Protein AF-A0A6A4AW00-F1 (afdb_monomer_lite)

Secondary structure (DSSP, 8-state):
-TT-SSHHHHHHHHHHHHHHHHHHB---HHHHHS-HHHHHHHHHTT-GGGSTTSPBPS-------HHHHHHHHHHHHT--EEEEPPBTTTTBPPEEEEE-BTTB-SPP-TTTHHHHHHHHHHHHHHHHHHTSTTHHHHHHHTTSGGGGGGT--TT--HHHHHHHHHHHTT-S--HHHHHHTTS-S--B-SSTT--SB--HHHHHHT-GGGHHHHHHHHHHHHHHHHHHHHHHHTT-SS-EEEEES-PPTT--SS----SEEEEETTTTEEEEE--------BSSSSGGGBHHHHHHHHHHHHHHHHHHHHHTT-

Structure (mmCIF, N/CA/C/O backbone):
data_AF-A0A6A4AW00-F1
#
_entry.id   AF-A0A6A4AW00-F1
#
loop_
_atom_site.group_PDB
_atom_site.id
_atom_site.type_symbol
_atom_site.label_atom_id
_atom_site.label_alt_id
_atom_site.label_comp_id
_atom_site.label_asym_id
_atom_site.label_entity_id
_atom_site.label_seq_id
_atom_site.pdbx_PDB_ins_code
_atom_site.Cartn_x
_atom_site.Cartn_y
_atom_site.Cartn_z
_atom_site.occupancy
_atom_site.B_iso_or_equiv
_atom_site.auth_seq_id
_atom_site.auth_comp_id
_atom_site.auth_asym_id
_atom_site.auth_atom_id
_atom_site.pdbx_PDB_model_num
ATOM 1 N N . MET A 1 1 ? 10.589 10.551 -30.568 1.00 87.81 1 MET A N 1
ATOM 2 C CA . MET A 1 1 ? 11.517 10.268 -31.690 1.00 87.81 1 MET A CA 1
ATOM 3 C C . MET A 1 1 ? 10.997 9.160 -32.604 1.00 87.81 1 MET A C 1
ATOM 5 O O . MET A 1 1 ? 10.673 9.466 -33.741 1.00 87.81 1 MET A O 1
ATOM 9 N N . LEU A 1 2 ? 10.832 7.914 -32.130 1.00 89.19 2 LEU A N 1
ATOM 10 C CA . LEU A 1 2 ? 10.363 6.788 -32.971 1.00 89.19 2 LEU A CA 1
ATOM 11 C C . LEU A 1 2 ? 8.960 6.986 -33.575 1.00 89.19 2 LEU A C 1
ATOM 13 O O . LEU A 1 2 ? 8.705 6.528 -34.691 1.00 89.19 2 LEU A O 1
ATOM 17 N N . HIS A 1 3 ? 8.103 7.726 -32.865 1.00 88.19 3 HIS A N 1
ATOM 18 C CA . HIS A 1 3 ? 6.744 8.106 -33.276 1.00 88.19 3 HIS A CA 1
ATOM 19 C C . HIS A 1 3 ? 6.595 9.612 -33.531 1.00 88.19 3 HIS A C 1
ATOM 21 O O . HIS A 1 3 ? 5.510 10.155 -33.365 1.00 88.19 3 HIS A O 1
ATOM 27 N N . SER A 1 4 ? 7.687 10.316 -33.859 1.00 88.88 4 SER A N 1
ATOM 28 C CA . SER A 1 4 ? 7.585 11.736 -34.230 1.00 88.88 4 SER A CA 1
ATOM 29 C C . SER A 1 4 ? 6.608 11.904 -35.402 1.00 88.88 4 SER A C 1
ATOM 31 O O . SER A 1 4 ? 6.660 11.058 -36.299 1.00 88.88 4 SER A O 1
ATOM 33 N N . PRO A 1 5 ? 5.760 12.950 -35.451 1.00 88.50 5 PRO A N 1
ATOM 34 C CA . PRO A 1 5 ? 4.966 13.244 -36.647 1.00 88.50 5 PRO A CA 1
ATOM 35 C C . PRO A 1 5 ? 5.867 13.520 -37.863 1.00 88.50 5 PRO A C 1
ATOM 37 O O . PRO A 1 5 ? 5.531 13.124 -38.977 1.00 88.50 5 PRO A O 1
ATOM 40 N N . ASP A 1 6 ? 7.065 14.066 -37.633 1.00 93.06 6 ASP A N 1
ATOM 41 C CA . ASP A 1 6 ? 8.082 14.308 -38.658 1.00 93.06 6 ASP A CA 1
ATOM 42 C C . ASP A 1 6 ? 8.746 12.992 -39.149 1.00 93.06 6 ASP A C 1
ATOM 44 O O . ASP A 1 6 ? 9.421 12.303 -38.364 1.00 93.06 6 ASP A O 1
ATOM 48 N N . PRO A 1 7 ? 8.604 12.635 -40.445 1.00 92.12 7 PRO A N 1
ATOM 49 C CA . PRO A 1 7 ? 9.242 11.464 -41.049 1.00 92.12 7 PRO A CA 1
ATOM 50 C C . PRO A 1 7 ? 10.772 11.488 -41.008 1.00 92.12 7 PRO A C 1
ATOM 52 O O . PRO A 1 7 ? 11.390 10.432 -40.842 1.00 92.12 7 PRO A O 1
ATOM 55 N N . ALA A 1 8 ? 11.396 12.661 -41.132 1.00 94.75 8 ALA A N 1
ATOM 56 C CA . ALA A 1 8 ? 12.845 12.802 -41.102 1.00 94.75 8 ALA A CA 1
ATOM 57 C C . ALA A 1 8 ? 13.390 12.439 -39.716 1.00 94.75 8 ALA A C 1
ATOM 59 O O . ALA A 1 8 ? 14.317 11.632 -39.618 1.00 94.75 8 ALA A O 1
ATOM 60 N N . ILE A 1 9 ? 12.748 12.922 -38.645 1.00 93.81 9 ILE A N 1
ATOM 61 C CA . ILE A 1 9 ? 13.095 12.552 -37.262 1.00 93.81 9 ILE A CA 1
ATOM 62 C C . ILE A 1 9 ? 12.940 11.042 -37.047 1.00 93.81 9 ILE A C 1
ATOM 64 O O . ILE A 1 9 ? 13.811 10.409 -36.445 1.00 93.81 9 ILE A O 1
ATOM 68 N N . ARG A 1 10 ? 11.855 10.437 -37.553 1.00 92.00 10 ARG A N 1
ATOM 69 C CA . ARG A 1 10 ? 11.642 8.982 -37.454 1.00 92.00 10 ARG A CA 1
ATOM 70 C C . ARG A 1 10 ? 12.745 8.191 -38.156 1.00 92.00 10 ARG A C 1
ATOM 72 O O . ARG A 1 10 ? 13.196 7.184 -37.608 1.00 92.00 10 ARG A O 1
ATOM 79 N N . ARG A 1 11 ? 13.163 8.635 -39.344 1.00 92.00 11 ARG A N 1
ATOM 80 C CA . ARG A 1 11 ? 14.239 8.017 -40.129 1.00 92.00 11 ARG A CA 1
ATOM 81 C C . ARG A 1 11 ? 15.581 8.122 -39.408 1.00 92.00 11 ARG A C 1
ATOM 83 O O . ARG A 1 11 ? 16.247 7.106 -39.250 1.00 92.00 11 ARG A O 1
ATOM 90 N N . ILE A 1 12 ? 15.935 9.310 -38.913 1.00 93.94 12 ILE A N 1
ATOM 91 C CA . ILE A 1 12 ? 17.184 9.545 -38.168 1.00 93.94 12 ILE A CA 1
ATOM 92 C C . ILE A 1 12 ? 17.240 8.665 -36.915 1.00 93.94 12 ILE A C 1
ATOM 94 O O . ILE A 1 12 ? 18.240 7.995 -36.678 1.00 93.94 12 ILE A O 1
ATOM 98 N N . ALA A 1 13 ? 16.154 8.605 -36.139 1.00 93.31 13 ALA A N 1
ATOM 99 C CA . ALA A 1 13 ? 16.090 7.786 -34.930 1.00 93.31 13 ALA A CA 1
ATOM 100 C C . ALA A 1 13 ? 16.302 6.286 -35.214 1.00 93.31 13 ALA A C 1
ATOM 102 O O . ALA A 1 13 ? 17.024 5.608 -34.484 1.00 93.31 13 ALA A O 1
ATOM 103 N N . ARG A 1 14 ? 15.689 5.772 -36.289 1.00 92.69 14 ARG A N 1
ATOM 104 C CA . ARG A 1 14 ? 15.849 4.376 -36.727 1.00 92.69 14 ARG A CA 1
ATOM 105 C C . ARG A 1 14 ? 17.256 4.089 -37.238 1.00 92.69 14 ARG A C 1
ATOM 107 O O . ARG A 1 14 ? 17.809 3.042 -36.923 1.00 92.69 14 ARG A O 1
ATOM 114 N N . GLU A 1 15 ? 17.846 5.016 -37.985 1.00 93.06 15 GLU A N 1
ATOM 115 C CA . GLU A 1 15 ? 19.212 4.870 -38.488 1.00 93.06 15 GLU A CA 1
ATOM 116 C C . GLU A 1 15 ? 20.233 4.863 -37.340 1.00 93.06 15 GLU A C 1
ATOM 118 O O . GLU A 1 15 ? 21.102 3.998 -37.300 1.00 93.06 15 GLU A O 1
ATOM 123 N N . GLN A 1 16 ? 20.074 5.732 -36.337 1.00 93.75 16 GLN A N 1
ATOM 124 C CA . GLN A 1 16 ? 20.909 5.706 -35.130 1.00 93.75 16 GLN A CA 1
ATOM 125 C C . GLN A 1 16 ? 20.813 4.367 -34.384 1.00 93.75 16 GLN A C 1
ATOM 127 O O . GLN A 1 16 ? 21.830 3.810 -33.972 1.00 93.75 16 GLN A O 1
ATOM 132 N N . LEU A 1 17 ? 19.601 3.825 -34.219 1.00 93.06 17 LEU A N 1
ATOM 133 C CA . LEU A 1 17 ? 19.406 2.506 -33.612 1.00 93.06 17 LEU A CA 1
ATOM 134 C C . LEU A 1 17 ? 20.092 1.401 -34.411 1.00 93.06 17 LEU A C 1
ATOM 136 O O . LEU A 1 17 ? 20.751 0.546 -33.820 1.00 93.06 17 LEU A O 1
ATOM 140 N N . TYR A 1 18 ? 19.959 1.440 -35.736 1.00 92.31 18 TYR A N 1
ATOM 141 C CA . TYR A 1 18 ? 20.607 0.494 -36.633 1.00 92.31 18 TYR A CA 1
ATOM 142 C C . TYR A 1 18 ? 22.133 0.552 -36.500 1.00 92.31 18 TYR A C 1
ATOM 144 O O . TYR A 1 18 ? 22.760 -0.485 -36.320 1.00 92.31 18 TYR A O 1
ATOM 152 N N . GLN A 1 19 ? 22.729 1.747 -36.492 1.00 91.62 19 GLN A N 1
ATOM 153 C CA . GLN A 1 19 ? 24.176 1.931 -36.326 1.00 91.62 19 GLN A CA 1
ATOM 154 C C . GLN A 1 19 ? 24.685 1.380 -34.988 1.00 91.62 19 GLN A C 1
ATOM 156 O O . GLN A 1 19 ? 25.706 0.696 -34.939 1.00 91.62 19 GLN A O 1
ATOM 161 N N . ILE A 1 20 ? 23.957 1.619 -33.892 1.00 92.12 20 ILE A N 1
ATOM 162 C CA . ILE A 1 20 ? 24.329 1.092 -32.570 1.00 92.12 20 ILE A CA 1
ATOM 163 C C . ILE A 1 20 ? 24.172 -0.434 -32.525 1.00 92.12 20 ILE A C 1
ATOM 165 O O . ILE A 1 20 ? 24.998 -1.126 -31.920 1.00 92.12 20 ILE A O 1
ATOM 169 N N . ALA A 1 21 ? 23.123 -0.972 -33.150 1.00 91.56 21 ALA A N 1
ATOM 170 C CA . ALA A 1 21 ? 22.922 -2.409 -33.266 1.00 91.56 21 ALA A CA 1
ATOM 171 C C . ALA A 1 21 ? 24.035 -3.059 -34.102 1.00 91.56 21 ALA A C 1
ATOM 173 O O . ALA A 1 21 ? 24.606 -4.046 -33.646 1.00 91.56 21 ALA A O 1
ATOM 174 N N . ASP A 1 22 ? 24.405 -2.476 -35.247 1.00 91.31 22 ASP A N 1
ATOM 175 C CA . ASP A 1 22 ? 25.502 -2.942 -36.105 1.00 91.31 22 ASP A CA 1
ATOM 176 C C . ASP A 1 22 ? 26.845 -2.872 -35.380 1.00 91.31 22 ASP A C 1
ATOM 178 O O . ASP A 1 22 ? 27.662 -3.781 -35.467 1.00 91.31 22 ASP A O 1
ATOM 182 N N . ALA A 1 23 ? 27.077 -1.850 -34.559 1.00 90.38 23 ALA A N 1
ATOM 183 C CA . ALA A 1 23 ? 28.287 -1.779 -33.749 1.00 90.38 23 ALA A CA 1
ATOM 184 C C . ALA A 1 23 ? 28.361 -2.898 -32.685 1.00 90.38 23 ALA A C 1
ATOM 186 O O . ALA A 1 23 ? 29.456 -3.345 -32.338 1.00 90.38 23 ALA A O 1
ATOM 187 N N . ARG A 1 24 ? 27.214 -3.400 -32.197 1.00 88.94 24 ARG A N 1
ATOM 188 C CA . ARG A 1 24 ? 27.129 -4.421 -31.131 1.00 88.94 24 ARG A CA 1
ATOM 189 C C . ARG A 1 24 ? 26.934 -5.861 -31.632 1.00 88.94 24 ARG A C 1
ATOM 191 O O . ARG A 1 24 ? 27.331 -6.802 -30.945 1.00 88.94 24 ARG A O 1
ATOM 198 N N . HIS A 1 25 ? 26.355 -6.046 -32.812 1.00 91.88 25 HIS A N 1
ATOM 199 C CA . HIS A 1 25 ? 25.975 -7.341 -33.383 1.00 91.88 25 HIS A CA 1
ATOM 200 C C . HIS A 1 25 ? 26.532 -7.492 -34.800 1.00 91.88 25 HIS A C 1
ATOM 202 O O . HIS A 1 25 ? 26.751 -6.511 -35.499 1.00 91.88 25 HIS A O 1
ATOM 208 N N . ARG A 1 26 ? 26.796 -8.723 -35.243 1.00 91.94 26 ARG A N 1
ATOM 209 C CA . ARG A 1 26 ? 27.128 -8.993 -36.650 1.00 91.94 26 ARG A CA 1
ATOM 210 C C . ARG A 1 26 ? 25.823 -9.144 -37.425 1.00 91.94 26 ARG A C 1
ATOM 212 O O . ARG A 1 26 ? 25.202 -10.195 -37.339 1.00 91.94 26 ARG A O 1
ATOM 219 N N . LEU A 1 27 ? 25.385 -8.091 -38.110 1.00 93.31 27 LEU A N 1
ATOM 220 C CA . LEU A 1 27 ? 24.099 -8.085 -38.808 1.00 93.31 27 LEU A CA 1
ATOM 221 C C . LEU A 1 27 ? 24.201 -8.716 -40.202 1.00 93.31 27 LEU A C 1
ATOM 223 O O . LEU A 1 27 ? 25.007 -8.287 -41.028 1.00 93.31 27 LEU A O 1
ATOM 227 N N . ASP A 1 28 ? 23.326 -9.678 -40.484 1.00 93.44 28 ASP A N 1
ATOM 228 C CA . ASP A 1 28 ? 23.038 -10.163 -41.837 1.00 93.44 28 ASP A CA 1
ATOM 229 C C . ASP A 1 28 ? 22.255 -9.088 -42.616 1.00 93.44 28 ASP A C 1
ATOM 231 O O . ASP A 1 28 ? 21.048 -8.900 -42.436 1.00 93.44 28 ASP A O 1
ATOM 235 N N . ARG A 1 29 ? 22.970 -8.301 -43.429 1.00 89.25 29 ARG A N 1
ATOM 236 C CA . ARG A 1 29 ? 22.411 -7.115 -44.099 1.00 89.25 29 ARG A CA 1
ATOM 237 C C . ARG A 1 29 ? 21.233 -7.449 -45.028 1.00 89.25 29 ARG A C 1
ATOM 239 O O . ARG A 1 29 ? 20.217 -6.766 -44.885 1.00 89.25 29 ARG A O 1
ATOM 246 N N . PRO A 1 30 ? 21.307 -8.467 -45.913 1.00 91.94 30 PRO A N 1
ATOM 247 C CA . PRO A 1 30 ? 20.159 -8.897 -46.714 1.00 91.94 30 PRO A CA 1
ATOM 248 C C . PRO A 1 30 ? 18.917 -9.216 -45.875 1.00 91.94 30 PRO A C 1
ATOM 250 O O . PRO A 1 30 ? 17.827 -8.740 -46.185 1.00 91.94 30 PRO A O 1
ATOM 253 N N . HIS A 1 31 ? 19.080 -9.950 -44.769 1.00 92.38 31 HIS A N 1
ATOM 254 C CA . HIS A 1 31 ? 17.960 -10.333 -43.906 1.00 92.38 31 HIS A CA 1
ATOM 255 C C . HIS A 1 31 ? 17.276 -9.127 -43.245 1.00 92.38 31 HIS A C 1
ATOM 257 O O . HIS A 1 31 ? 16.048 -9.048 -43.172 1.00 92.38 31 HIS A O 1
ATOM 263 N N . TRP A 1 32 ? 18.064 -8.171 -42.746 1.00 92.75 32 TRP A N 1
ATOM 264 C CA . TRP A 1 32 ? 17.539 -7.040 -41.977 1.00 92.75 32 TRP A CA 1
ATOM 265 C C . TRP A 1 32 ? 17.115 -5.840 -42.825 1.00 92.75 32 TRP A C 1
ATOM 267 O O . TRP A 1 32 ? 16.456 -4.941 -42.298 1.00 92.75 32 TRP A O 1
ATOM 277 N N . GLN A 1 33 ? 17.434 -5.812 -44.124 1.00 88.25 33 GLN A N 1
ATOM 278 C CA . GLN A 1 33 ? 17.153 -4.672 -45.002 1.00 88.25 33 GLN A CA 1
ATOM 279 C C . GLN A 1 33 ? 15.664 -4.297 -45.030 1.00 88.25 33 GLN A C 1
ATOM 281 O O . GLN A 1 33 ? 15.333 -3.118 -44.914 1.00 88.25 33 GLN A O 1
ATOM 286 N N . GLN A 1 34 ? 14.775 -5.291 -45.108 1.00 87.94 34 GLN A N 1
ATOM 287 C CA . GLN A 1 34 ? 13.316 -5.100 -45.099 1.00 87.94 34 GLN A CA 1
ATOM 288 C C . GLN A 1 34 ? 12.697 -5.222 -43.693 1.00 87.94 34 GLN A C 1
ATOM 290 O O . GLN A 1 34 ? 11.519 -4.938 -43.502 1.00 87.94 34 GLN A O 1
ATOM 295 N N . ARG A 1 35 ? 13.491 -5.608 -42.685 1.00 90.19 35 ARG A N 1
ATOM 296 C CA . ARG A 1 35 ? 13.045 -5.911 -41.310 1.00 90.19 35 ARG A CA 1
ATOM 297 C C . ARG A 1 35 ? 13.648 -4.958 -40.278 1.00 90.19 35 ARG A C 1
ATOM 299 O O . ARG A 1 35 ? 13.856 -5.320 -39.120 1.00 90.19 35 ARG A O 1
ATOM 306 N N . ARG A 1 36 ? 13.944 -3.720 -40.686 1.00 90.00 36 ARG A N 1
ATOM 307 C CA . ARG A 1 36 ? 14.624 -2.725 -39.837 1.00 90.00 36 ARG A CA 1
ATOM 308 C C . ARG A 1 36 ? 13.865 -2.410 -38.547 1.00 90.00 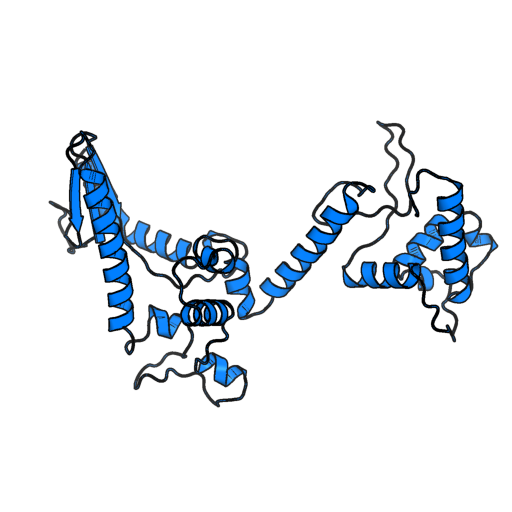36 ARG A C 1
ATOM 310 O O . ARG A 1 36 ? 14.493 -2.289 -37.497 1.00 90.00 36 ARG A O 1
ATOM 317 N N . ASP A 1 37 ? 12.537 -2.316 -38.597 1.00 90.62 37 ASP A N 1
ATOM 318 C CA . ASP A 1 37 ? 11.730 -2.027 -37.403 1.00 90.62 37 ASP A CA 1
ATOM 319 C C . ASP A 1 37 ? 11.710 -3.216 -36.427 1.00 90.62 37 ASP A C 1
ATOM 321 O O . ASP A 1 37 ? 11.791 -3.016 -35.213 1.00 90.62 37 ASP A O 1
ATOM 325 N N . GLU A 1 38 ? 11.723 -4.451 -36.938 1.00 92.00 38 GLU A N 1
ATOM 326 C CA . GLU A 1 38 ? 11.885 -5.649 -36.108 1.00 92.00 38 GLU A CA 1
ATOM 327 C C . GLU A 1 38 ? 13.277 -5.705 -35.465 1.00 92.00 38 GLU A C 1
ATOM 329 O O . GLU A 1 38 ? 13.387 -5.973 -34.268 1.00 92.00 38 GLU A O 1
ATOM 334 N N . LEU A 1 39 ? 14.336 -5.398 -36.224 1.00 94.00 39 LEU A N 1
ATOM 335 C CA . LEU A 1 39 ? 15.696 -5.297 -35.690 1.00 94.00 39 LEU A CA 1
ATOM 336 C C . LEU A 1 39 ? 15.759 -4.284 -34.545 1.00 94.00 39 LEU A C 1
ATOM 338 O O . LEU A 1 39 ? 16.295 -4.594 -33.480 1.00 94.00 39 LEU A O 1
ATOM 342 N N . CYS A 1 40 ? 15.192 -3.089 -34.744 1.00 93.19 40 CYS A N 1
ATOM 343 C CA . CYS A 1 40 ? 15.154 -2.039 -33.727 1.00 93.19 40 CYS A CA 1
ATOM 344 C C . CYS A 1 40 ? 14.413 -2.504 -32.466 1.00 93.19 40 CYS A C 1
ATOM 346 O O . CYS A 1 40 ? 14.905 -2.295 -31.355 1.00 93.19 40 CYS A O 1
ATOM 348 N N . GLY A 1 41 ? 13.264 -3.168 -32.627 1.00 93.44 41 GLY A N 1
ATOM 349 C CA . GLY A 1 41 ? 12.474 -3.698 -31.514 1.00 93.44 41 GLY A CA 1
ATOM 350 C C . GLY A 1 41 ? 13.242 -4.759 -30.730 1.00 93.44 41 GLY A C 1
ATOM 351 O O . GLY A 1 41 ? 13.430 -4.627 -29.520 1.00 93.44 41 GLY A O 1
ATOM 352 N N . ARG A 1 42 ? 13.796 -5.758 -31.429 1.00 94.31 42 ARG A N 1
ATOM 353 C CA . ARG A 1 42 ? 14.629 -6.806 -30.822 1.00 94.31 42 ARG A CA 1
ATOM 354 C C . ARG A 1 42 ? 15.859 -6.227 -30.127 1.00 94.31 42 ARG A C 1
ATOM 356 O O . ARG A 1 42 ? 16.238 -6.700 -29.056 1.00 94.31 42 ARG A O 1
ATOM 363 N N . PHE A 1 43 ? 16.490 -5.200 -30.695 1.00 93.69 43 PHE A N 1
ATOM 364 C CA . PHE A 1 43 ? 17.624 -4.530 -30.062 1.00 93.69 43 PHE A CA 1
ATOM 365 C C . PHE A 1 43 ? 17.217 -3.876 -28.737 1.00 93.69 43 PHE A C 1
ATOM 367 O O . PHE A 1 43 ? 17.837 -4.145 -27.703 1.00 93.69 43 PHE A O 1
ATOM 374 N N . LEU A 1 44 ? 16.159 -3.059 -28.753 1.00 94.31 44 LEU A N 1
ATOM 375 C CA . LEU A 1 44 ? 15.656 -2.339 -27.580 1.00 94.31 44 LEU A CA 1
ATOM 376 C C . LEU A 1 44 ? 15.130 -3.280 -26.484 1.00 94.31 44 LEU A C 1
ATOM 378 O O . LEU A 1 44 ? 15.275 -2.969 -25.303 1.00 94.31 44 LEU A O 1
ATOM 382 N N . ASN A 1 45 ? 14.630 -4.460 -26.857 1.00 94.94 45 ASN A N 1
ATOM 383 C CA . ASN A 1 45 ? 14.117 -5.473 -25.931 1.00 94.94 45 ASN A CA 1
ATOM 384 C C . ASN A 1 45 ? 15.179 -6.456 -25.393 1.00 94.94 45 ASN A C 1
ATOM 386 O O . ASN A 1 45 ? 14.822 -7.386 -24.680 1.00 94.94 45 ASN A O 1
ATOM 390 N N . PHE A 1 46 ? 16.478 -6.277 -25.688 1.00 92.38 46 PHE A N 1
ATOM 391 C CA . PHE A 1 46 ? 17.549 -7.250 -25.371 1.00 92.38 46 PHE A CA 1
ATOM 392 C C . PHE A 1 46 ? 17.425 -8.621 -26.073 1.00 92.38 46 PHE A C 1
ATOM 394 O O . PHE A 1 46 ? 18.092 -9.573 -25.679 1.00 92.38 46 PHE A O 1
ATOM 401 N N . GLU A 1 47 ? 16.656 -8.716 -27.152 1.00 93.44 47 GLU A N 1
ATOM 402 C CA . GLU A 1 47 ? 16.341 -9.975 -27.843 1.00 93.44 47 GLU A CA 1
ATOM 403 C C . GLU A 1 47 ? 17.137 -10.165 -29.147 1.00 93.44 47 GLU A C 1
ATOM 405 O O . GLU A 1 47 ? 17.142 -11.254 -29.714 1.00 93.44 47 GLU A O 1
ATOM 410 N N . LEU A 1 48 ? 17.848 -9.137 -29.631 1.00 92.31 48 LEU A N 1
ATOM 411 C CA . LEU A 1 48 ? 18.558 -9.207 -30.918 1.00 92.31 48 LEU A CA 1
ATOM 412 C C . LEU A 1 48 ? 19.640 -10.295 -30.954 1.00 92.31 48 LEU A C 1
ATOM 414 O O . LEU A 1 48 ? 19.771 -10.983 -31.959 1.00 92.31 48 LEU A O 1
ATOM 418 N N . GLY A 1 49 ? 20.361 -10.499 -29.847 1.00 88.56 49 GLY A N 1
ATOM 419 C CA . GLY A 1 49 ? 21.398 -11.535 -29.749 1.00 88.56 49 GLY A CA 1
ATOM 420 C C . GLY A 1 49 ? 20.868 -12.970 -29.799 1.00 88.56 49 GLY A C 1
ATOM 421 O O . GLY A 1 49 ? 21.662 -13.885 -29.979 1.00 88.56 49 GLY A O 1
ATOM 422 N N . MET A 1 50 ? 19.551 -13.161 -29.667 1.00 90.81 50 MET A N 1
ATOM 423 C CA . MET A 1 50 ? 18.894 -14.462 -29.825 1.00 90.81 50 MET A CA 1
ATOM 424 C C . MET A 1 50 ? 18.645 -14.810 -31.300 1.00 90.81 50 MET A C 1
ATOM 426 O O . MET A 1 50 ? 18.264 -15.935 -31.606 1.00 90.81 50 MET A O 1
ATOM 430 N N . SER A 1 51 ? 18.811 -13.853 -32.220 1.00 91.44 51 SER A N 1
ATOM 431 C CA . SER A 1 51 ? 18.662 -14.101 -33.652 1.00 91.44 51 SER A CA 1
ATOM 432 C C . SER A 1 51 ? 19.952 -14.658 -34.247 1.00 91.44 51 SER A C 1
ATOM 434 O O . SER A 1 51 ? 21.022 -14.063 -34.097 1.00 91.44 51 SER A O 1
ATOM 436 N N . VAL A 1 52 ? 19.833 -15.744 -35.015 1.00 91.88 52 VAL A N 1
ATOM 437 C CA . VAL A 1 52 ? 20.939 -16.313 -35.808 1.00 91.88 52 VAL A CA 1
ATOM 438 C C . VAL A 1 52 ? 21.481 -15.324 -36.849 1.00 91.88 52 VAL A C 1
ATOM 440 O O . VAL A 1 52 ? 22.649 -15.394 -37.216 1.00 91.88 52 VAL A O 1
ATOM 443 N N . HIS A 1 53 ? 20.663 -14.349 -37.257 1.00 92.19 53 HIS A N 1
ATOM 444 C CA . HIS A 1 53 ? 21.012 -13.291 -38.210 1.00 92.19 53 HIS A CA 1
ATOM 445 C C . HIS A 1 53 ? 21.649 -12.056 -37.541 1.00 92.19 53 HIS A C 1
ATOM 447 O O . HIS A 1 53 ? 21.909 -11.054 -38.212 1.00 92.19 53 HIS A O 1
ATOM 453 N N . ALA A 1 54 ? 21.845 -12.070 -36.215 1.00 92.50 54 ALA A N 1
ATOM 454 C CA . ALA A 1 54 ? 22.453 -10.966 -35.466 1.00 92.50 54 ALA A CA 1
ATOM 455 C C . ALA A 1 54 ? 23.244 -11.416 -34.211 1.00 92.50 54 ALA A C 1
ATOM 457 O O . ALA A 1 54 ? 23.020 -10.878 -33.115 1.00 92.50 54 ALA A O 1
ATOM 458 N N . PRO A 1 55 ? 24.197 -12.365 -34.319 1.00 90.50 55 PRO A N 1
ATOM 459 C CA . PRO A 1 55 ? 24.984 -12.800 -33.169 1.00 90.50 55 PRO A CA 1
ATOM 460 C C . PRO A 1 55 ? 25.788 -11.638 -32.565 1.00 90.50 55 PRO A C 1
ATOM 462 O O . PRO A 1 55 ? 26.279 -10.748 -33.270 1.00 90.50 55 PRO A O 1
ATOM 465 N N . ALA A 1 56 ? 25.928 -11.639 -31.238 1.00 88.75 56 ALA A N 1
ATOM 466 C CA . ALA A 1 56 ? 26.673 -10.609 -30.518 1.00 88.75 56 ALA A CA 1
ATOM 467 C C . ALA A 1 56 ? 28.166 -10.621 -30.897 1.00 88.75 56 ALA A C 1
ATOM 469 O O . ALA A 1 56 ? 28.784 -11.677 -31.058 1.00 88.75 56 ALA A O 1
ATOM 470 N N . LYS A 1 57 ? 28.774 -9.438 -31.027 1.00 88.94 57 LYS A N 1
ATOM 471 C CA . LYS A 1 57 ? 30.222 -9.311 -31.248 1.00 88.94 57 LYS A CA 1
ATOM 472 C C . LYS A 1 57 ? 30.980 -9.610 -29.944 1.00 88.94 57 LYS A C 1
ATOM 474 O O . LYS A 1 57 ? 30.558 -9.195 -28.873 1.00 88.94 57 LYS A O 1
ATOM 479 N N . ARG A 1 58 ? 32.131 -10.299 -30.036 1.00 75.56 58 ARG A N 1
ATOM 480 C CA . ARG A 1 58 ? 32.959 -10.709 -28.874 1.00 75.56 58 ARG A CA 1
ATOM 481 C C . ARG A 1 58 ? 33.537 -9.539 -28.066 1.00 75.56 58 ARG A C 1
ATOM 483 O O . ARG A 1 58 ? 33.795 -9.692 -26.881 1.00 75.56 58 ARG A O 1
ATOM 490 N N . ARG A 1 59 ? 33.771 -8.392 -28.707 1.00 67.50 59 ARG A N 1
ATOM 491 C CA . ARG A 1 59 ? 34.205 -7.147 -28.065 1.00 67.50 59 ARG A CA 1
ATOM 492 C C . ARG A 1 59 ? 33.257 -6.047 -28.504 1.00 67.50 59 ARG A C 1
ATOM 494 O O . ARG A 1 59 ? 33.223 -5.700 -29.682 1.00 67.50 59 ARG A O 1
ATOM 501 N N . THR A 1 60 ? 32.488 -5.522 -27.567 1.00 66.56 60 THR A N 1
ATOM 502 C CA . THR A 1 60 ? 31.685 -4.320 -27.774 1.00 66.56 60 THR A CA 1
ATOM 503 C C . THR A 1 60 ? 32.243 -3.252 -26.860 1.00 66.56 60 THR A C 1
ATOM 505 O O . THR A 1 60 ? 32.180 -3.418 -25.645 1.00 66.56 60 THR A O 1
ATOM 508 N N . GLY A 1 61 ? 32.810 -2.190 -27.433 1.00 63.84 61 GLY A N 1
ATOM 509 C CA . GLY A 1 61 ? 33.131 -0.997 -26.654 1.00 63.84 61 GLY A CA 1
ATOM 510 C C . GLY A 1 61 ? 31.868 -0.427 -26.007 1.00 63.84 61 GLY A C 1
ATOM 511 O O . GLY A 1 61 ? 30.749 -0.668 -26.483 1.00 63.84 61 GLY A O 1
ATOM 512 N N . ASP A 1 62 ? 32.038 0.321 -24.921 1.00 67.19 62 ASP A N 1
ATOM 513 C CA . ASP A 1 62 ? 30.926 1.017 -24.284 1.00 67.19 62 ASP A CA 1
ATOM 514 C C . ASP A 1 62 ? 30.431 2.148 -25.186 1.00 67.19 62 ASP A C 1
ATOM 516 O O . ASP A 1 62 ? 30.964 3.252 -25.219 1.00 67.19 62 ASP A O 1
ATOM 520 N N . ILE A 1 63 ? 29.380 1.856 -25.949 1.00 78.12 63 ILE A N 1
ATOM 521 C CA . ILE A 1 63 ? 28.648 2.869 -26.708 1.00 78.12 63 ILE A CA 1
ATOM 522 C C . ILE A 1 63 ? 27.627 3.474 -25.755 1.00 78.12 63 ILE A C 1
ATOM 524 O O . ILE A 1 63 ? 26.546 2.902 -25.572 1.00 78.12 63 ILE A O 1
ATOM 528 N N . ALA A 1 64 ? 27.988 4.588 -25.121 1.00 80.19 64 ALA A N 1
ATOM 529 C CA . ALA A 1 64 ? 27.054 5.409 -24.366 1.00 80.19 64 ALA A CA 1
ATOM 530 C C . ALA A 1 64 ? 26.126 6.141 -25.345 1.00 80.19 64 ALA A C 1
ATOM 532 O O . ALA A 1 64 ? 26.572 6.855 -26.240 1.00 80.19 64 ALA A O 1
ATOM 533 N N . SER A 1 65 ? 24.821 5.919 -25.215 1.00 88.38 65 SER A N 1
ATOM 534 C CA . SER A 1 65 ? 23.807 6.560 -26.051 1.00 88.38 65 SER A CA 1
ATOM 535 C C . SER A 1 65 ? 22.456 6.597 -25.343 1.00 88.38 65 SER A C 1
ATOM 537 O O . SER A 1 65 ? 22.132 5.712 -24.543 1.00 88.38 65 SER A O 1
ATOM 539 N N . LEU A 1 66 ? 21.608 7.544 -25.750 1.00 90.56 66 LEU A N 1
ATOM 540 C CA . LEU A 1 66 ? 20.204 7.587 -25.338 1.00 90.56 66 LEU A CA 1
ATOM 541 C C . LEU A 1 66 ? 19.507 6.231 -25.553 1.00 90.56 66 LEU A C 1
ATOM 543 O O . LEU A 1 66 ? 18.756 5.766 -24.701 1.00 90.56 66 LEU A O 1
ATOM 547 N N . TRP A 1 67 ? 19.782 5.557 -26.671 1.00 92.12 67 TRP A N 1
ATOM 548 C CA . TRP A 1 67 ? 19.163 4.275 -27.010 1.00 92.12 67 TRP A CA 1
ATOM 549 C C . TRP A 1 67 ? 19.591 3.136 -26.085 1.00 92.12 67 TRP A C 1
ATOM 551 O O . TRP A 1 67 ? 18.773 2.283 -25.736 1.00 92.12 67 TRP A O 1
ATOM 561 N N . THR A 1 68 ? 20.850 3.127 -25.640 1.00 89.81 68 THR A N 1
ATOM 562 C CA . THR A 1 68 ? 21.316 2.162 -24.637 1.00 89.81 68 THR A CA 1
ATOM 563 C C . THR A 1 68 ? 20.699 2.414 -23.269 1.00 89.81 68 THR A C 1
ATOM 565 O O . THR A 1 68 ? 20.392 1.448 -22.570 1.00 89.81 68 THR A O 1
ATOM 568 N N . ASP A 1 69 ? 20.441 3.672 -22.913 1.00 91.38 69 ASP A N 1
ATOM 569 C CA . ASP A 1 69 ? 19.764 4.014 -21.662 1.00 91.38 69 ASP A CA 1
ATOM 570 C C . ASP A 1 69 ? 18.280 3.662 -21.715 1.00 91.38 69 ASP A C 1
ATOM 572 O O . ASP A 1 69 ? 17.770 3.043 -20.781 1.00 91.38 69 ASP A O 1
ATOM 576 N N . ILE A 1 70 ? 17.592 3.959 -22.823 1.00 91.75 70 ILE A N 1
ATOM 577 C CA . ILE A 1 70 ? 16.205 3.529 -23.056 1.00 91.75 70 ILE A CA 1
ATOM 578 C C . ILE A 1 70 ? 16.110 2.009 -22.929 1.00 91.75 70 ILE A C 1
ATOM 580 O O . ILE A 1 70 ? 15.304 1.506 -22.150 1.00 91.75 70 ILE A O 1
ATOM 584 N N . ARG A 1 71 ? 16.982 1.273 -23.624 1.00 91.81 71 ARG A N 1
ATOM 585 C CA . ARG A 1 71 ? 17.055 -0.190 -23.556 1.00 91.81 71 ARG A CA 1
ATOM 586 C C . ARG A 1 71 ? 17.242 -0.688 -22.115 1.00 91.81 71 ARG A C 1
ATOM 588 O O . ARG A 1 71 ? 16.489 -1.551 -21.662 1.00 91.81 71 ARG A O 1
ATOM 595 N N . LYS A 1 72 ? 18.209 -0.141 -21.365 1.00 92.56 72 LYS A N 1
ATOM 596 C CA . LYS A 1 72 ? 18.439 -0.492 -19.947 1.00 92.56 72 LYS A CA 1
ATOM 597 C C . LYS A 1 72 ? 17.203 -0.214 -19.083 1.00 92.56 72 LYS A C 1
ATOM 599 O O . LYS A 1 72 ? 16.842 -1.058 -18.263 1.00 92.56 72 LYS A O 1
ATOM 604 N N . ASN A 1 73 ? 16.539 0.924 -19.281 1.00 92.12 73 ASN A N 1
ATOM 605 C CA . ASN A 1 73 ? 15.345 1.306 -18.525 1.00 92.12 73 ASN A CA 1
ATOM 606 C C . ASN A 1 73 ? 14.136 0.417 -18.840 1.00 92.12 73 ASN A C 1
ATOM 608 O O . ASN A 1 73 ? 13.458 -0.019 -17.909 1.00 92.12 73 ASN A O 1
ATOM 612 N N . LEU A 1 74 ? 13.904 0.082 -20.113 1.00 93.56 74 LEU A N 1
ATOM 613 C CA . LEU A 1 74 ? 12.864 -0.868 -20.519 1.00 93.56 74 LEU A CA 1
ATOM 614 C C . LEU A 1 74 ? 13.046 -2.203 -19.784 1.00 93.56 74 LEU A C 1
ATOM 616 O O . LEU A 1 74 ? 12.141 -2.649 -19.077 1.00 93.56 74 LEU A O 1
ATOM 620 N N . LYS A 1 75 ? 14.262 -2.769 -19.809 1.00 93.31 75 LYS A N 1
ATOM 621 C CA . LYS A 1 75 ? 14.585 -4.000 -19.068 1.00 93.31 75 LYS A CA 1
ATOM 622 C C . LYS A 1 75 ? 14.378 -3.846 -17.558 1.00 93.31 75 LYS A C 1
ATOM 624 O O . LYS A 1 75 ? 13.704 -4.674 -16.949 1.00 93.31 75 LYS A O 1
ATOM 629 N N . LYS A 1 76 ? 14.919 -2.785 -16.947 1.00 91.88 76 LYS A N 1
ATOM 630 C CA . LYS A 1 76 ? 14.808 -2.520 -15.499 1.00 91.88 76 LYS A CA 1
ATOM 631 C C . LYS A 1 76 ? 13.348 -2.480 -15.039 1.00 91.88 76 LYS A C 1
ATOM 633 O O . LYS A 1 76 ? 13.005 -3.016 -13.981 1.00 91.88 76 LYS A O 1
ATOM 638 N N . HIS A 1 77 ? 12.471 -1.884 -15.840 1.00 91.19 77 HIS A N 1
ATOM 639 C CA . HIS A 1 77 ? 11.060 -1.718 -15.501 1.00 91.19 77 HIS A CA 1
ATOM 640 C C . HIS A 1 77 ? 10.147 -2.815 -16.063 1.00 91.19 77 HIS A C 1
ATOM 642 O O . HIS A 1 77 ? 8.953 -2.797 -15.775 1.00 91.19 77 HIS A O 1
ATOM 648 N N . GLY A 1 78 ? 10.697 -3.831 -16.738 1.00 92.81 78 GLY A N 1
ATOM 649 C CA . GLY A 1 78 ? 9.912 -4.926 -17.316 1.00 92.81 78 GLY A CA 1
ATOM 650 C C . GLY A 1 78 ? 8.969 -4.447 -18.420 1.00 92.81 78 GLY A C 1
ATOM 651 O O . GLY A 1 78 ? 7.852 -4.936 -18.528 1.00 92.81 78 GLY A O 1
ATOM 652 N N . LEU A 1 79 ? 9.398 -3.443 -19.182 1.00 94.44 79 LEU A N 1
ATOM 653 C CA . LEU A 1 79 ? 8.676 -2.878 -20.313 1.00 94.44 79 LEU A CA 1
ATOM 654 C C . LEU A 1 79 ? 9.298 -3.370 -21.617 1.00 94.44 79 LEU A C 1
ATOM 656 O O . LEU A 1 79 ? 10.510 -3.586 -21.688 1.00 94.44 79 LEU A O 1
ATOM 660 N N . LYS A 1 80 ? 8.472 -3.511 -22.651 1.00 93.94 80 LYS A N 1
ATOM 661 C CA . LYS A 1 80 ? 8.903 -3.917 -23.988 1.00 93.94 80 LYS A CA 1
ATOM 662 C C . LYS A 1 80 ? 8.248 -3.047 -25.046 1.00 93.94 80 LYS A C 1
ATOM 664 O O . LYS A 1 80 ? 7.140 -2.552 -24.852 1.00 93.94 80 LYS A O 1
ATOM 669 N N . LEU A 1 81 ? 8.954 -2.872 -26.157 1.00 93.38 81 LEU A N 1
ATOM 670 C CA . LEU A 1 81 ? 8.368 -2.331 -27.372 1.00 93.38 81 LEU A CA 1
ATOM 671 C C . LEU A 1 81 ? 7.817 -3.479 -28.210 1.00 93.38 81 LEU A C 1
ATOM 673 O O . LEU A 1 81 ? 8.512 -4.463 -28.457 1.00 93.38 81 LEU A O 1
ATOM 677 N N . GLU A 1 82 ? 6.579 -3.342 -28.648 1.00 92.44 82 GLU A N 1
ATOM 678 C CA . GLU A 1 82 ? 5.835 -4.363 -29.376 1.00 92.44 82 GLU A CA 1
ATOM 679 C C . GLU A 1 82 ? 5.233 -3.766 -30.654 1.00 92.44 82 GLU A C 1
ATOM 681 O O . GLU A 1 82 ? 5.297 -2.558 -30.902 1.00 92.44 82 GLU A O 1
ATOM 686 N N . THR A 1 83 ? 4.668 -4.622 -31.496 1.00 91.38 83 THR A N 1
ATOM 687 C CA . THR A 1 83 ? 3.937 -4.188 -32.686 1.00 91.38 83 THR A CA 1
ATOM 688 C C . THR A 1 83 ? 2.455 -4.162 -32.352 1.00 91.38 83 THR A C 1
ATOM 690 O O . THR A 1 83 ? 1.870 -5.207 -32.074 1.00 91.38 83 THR A O 1
ATOM 693 N N . ALA A 1 84 ? 1.849 -2.976 -32.383 1.00 90.31 84 ALA A N 1
ATOM 694 C CA . ALA A 1 84 ? 0.403 -2.861 -32.306 1.00 90.31 84 ALA A CA 1
ATOM 695 C C . ALA A 1 84 ? -0.217 -3.504 -33.553 1.00 90.31 84 ALA A C 1
ATOM 697 O O . ALA A 1 84 ? 0.225 -3.181 -34.666 1.00 90.31 84 ALA A O 1
ATOM 698 N N . PRO A 1 85 ? -1.204 -4.404 -33.385 1.00 89.75 85 PRO A N 1
ATOM 699 C CA . PRO A 1 85 ? -1.844 -5.068 -34.508 1.00 89.75 85 PRO A CA 1
ATOM 700 C C . PRO A 1 85 ? -2.542 -4.045 -35.406 1.00 89.75 85 PRO A C 1
ATOM 702 O O . PRO A 1 85 ? -2.911 -2.957 -34.959 1.00 89.75 85 PRO A O 1
ATOM 705 N N . ALA A 1 86 ? -2.702 -4.403 -36.679 1.00 89.06 86 ALA A N 1
ATOM 706 C CA . ALA A 1 86 ? -3.579 -3.653 -37.563 1.00 89.06 86 ALA A CA 1
ATOM 707 C C . ALA A 1 86 ? -5.020 -3.774 -37.056 1.00 89.06 86 ALA A C 1
ATOM 709 O O . ALA A 1 86 ? -5.428 -4.845 -36.604 1.00 89.06 86 ALA A O 1
ATOM 710 N N . ASP A 1 87 ? -5.773 -2.686 -37.146 1.00 84.69 87 ASP A N 1
ATOM 711 C CA . ASP A 1 87 ? -7.194 -2.680 -36.838 1.00 84.69 87 ASP A CA 1
ATOM 712 C C . ASP A 1 87 ? -7.986 -2.553 -38.149 1.00 84.69 87 ASP A C 1
ATOM 714 O O . ASP A 1 87 ? -8.009 -1.470 -38.747 1.00 84.69 87 ASP A O 1
ATOM 718 N N . PRO A 1 88 ? -8.615 -3.646 -38.620 1.00 79.06 88 PRO A N 1
ATOM 719 C CA . PRO A 1 88 ? -9.378 -3.636 -39.860 1.00 79.06 88 PRO A CA 1
ATOM 720 C C . PRO A 1 88 ? -10.652 -2.787 -39.758 1.00 79.06 88 PRO A C 1
ATOM 722 O O . PRO A 1 88 ? -11.098 -2.272 -40.779 1.00 79.06 88 PRO A O 1
ATOM 725 N N . ALA A 1 89 ? -11.212 -2.582 -38.559 1.00 82.56 89 ALA A N 1
ATOM 726 C CA . ALA A 1 89 ? -12.423 -1.781 -38.376 1.00 82.56 89 ALA A CA 1
ATOM 727 C C . ALA A 1 89 ? -12.152 -0.275 -38.533 1.00 82.56 89 ALA A C 1
ATOM 729 O O . ALA A 1 89 ? -12.980 0.449 -39.080 1.00 82.56 89 ALA A O 1
ATOM 730 N N . SER A 1 90 ? -10.979 0.195 -38.101 1.00 78.25 90 SER A N 1
ATOM 731 C CA . SER A 1 90 ? -10.558 1.598 -38.245 1.00 78.25 90 SER A CA 1
ATOM 732 C C . SER A 1 90 ? -9.617 1.852 -39.427 1.00 78.25 90 SER A C 1
ATOM 734 O O . SER A 1 90 ? -9.143 2.974 -39.597 1.00 78.25 90 SER A O 1
ATOM 736 N N . SER A 1 91 ? -9.325 0.829 -40.245 1.00 80.62 91 SER A N 1
ATOM 737 C CA . SER A 1 91 ? -8.312 0.878 -41.316 1.00 80.62 91 SER A CA 1
ATOM 738 C C . SER A 1 91 ? -6.925 1.335 -40.831 1.00 80.62 91 SER A C 1
ATOM 740 O O . SER A 1 91 ? -6.134 1.896 -41.592 1.00 80.62 91 SER A O 1
ATOM 742 N N . THR A 1 92 ? -6.607 1.100 -39.555 1.00 82.88 92 THR A N 1
ATOM 743 C CA . THR A 1 92 ? -5.320 1.497 -38.976 1.00 82.88 92 THR A CA 1
ATOM 744 C C . THR A 1 92 ? -4.279 0.410 -39.254 1.00 82.88 92 THR A C 1
ATOM 746 O O . THR A 1 92 ? -4.469 -0.733 -38.830 1.00 82.88 92 THR A O 1
ATOM 749 N N . PRO A 1 93 ? -3.152 0.719 -39.923 1.00 86.25 93 PRO A N 1
ATOM 750 C CA . PRO A 1 93 ? -2.116 -0.273 -40.190 1.00 86.25 93 PRO A CA 1
ATOM 751 C C . PRO A 1 93 ? -1.398 -0.707 -38.906 1.00 86.25 93 PRO A C 1
ATOM 753 O O . PRO A 1 93 ? -1.394 0.008 -37.901 1.00 86.25 93 PRO A O 1
ATOM 756 N N . ALA A 1 94 ? -0.727 -1.862 -38.957 1.00 88.00 94 ALA A N 1
ATOM 757 C CA . ALA A 1 94 ? 0.121 -2.319 -37.862 1.00 88.00 94 ALA A CA 1
ATOM 758 C C . ALA A 1 94 ? 1.225 -1.291 -37.581 1.00 88.00 94 ALA A C 1
ATOM 760 O O . ALA A 1 94 ? 1.894 -0.799 -38.494 1.00 88.00 94 ALA A O 1
ATOM 761 N N . ARG A 1 95 ? 1.432 -0.968 -36.303 1.00 89.19 95 ARG A N 1
ATOM 762 C CA . ARG A 1 95 ? 2.417 0.035 -35.885 1.00 89.19 95 ARG A CA 1
ATOM 763 C C . ARG A 1 95 ? 3.509 -0.649 -35.073 1.00 89.19 95 ARG A C 1
ATOM 765 O O . ARG A 1 95 ? 3.221 -1.125 -33.979 1.00 89.19 95 ARG A O 1
ATOM 772 N N . PRO A 1 96 ? 4.757 -0.708 -35.557 1.00 90.94 96 PRO A N 1
ATOM 773 C CA . PRO A 1 96 ? 5.855 -1.272 -34.785 1.00 90.94 96 PRO A CA 1
ATOM 774 C C . PRO A 1 96 ? 6.337 -0.302 -33.700 1.00 90.94 96 PRO A C 1
ATOM 776 O O . PRO A 1 96 ? 6.024 0.897 -33.709 1.00 90.94 96 PRO A O 1
ATOM 779 N N . LEU A 1 97 ? 7.158 -0.834 -32.792 1.00 92.06 97 LEU A N 1
ATOM 780 C CA . LEU A 1 97 ? 7.864 -0.093 -31.741 1.00 92.06 97 LEU A CA 1
ATOM 781 C C . LEU A 1 97 ? 6.937 0.650 -30.767 1.00 92.06 97 LEU A C 1
ATOM 783 O O . LEU A 1 97 ? 7.339 1.669 -30.218 1.00 92.06 97 LEU A O 1
ATOM 787 N N . GLN A 1 98 ? 5.711 0.174 -30.567 1.00 93.25 98 GLN A N 1
ATOM 788 C CA . GLN A 1 98 ? 4.746 0.760 -29.640 1.00 93.25 98 GLN A CA 1
ATOM 789 C C . GLN A 1 98 ? 5.021 0.298 -28.214 1.00 93.25 98 GLN A C 1
ATOM 791 O O . GLN A 1 98 ? 5.499 -0.811 -27.985 1.00 93.25 98 GLN A O 1
ATOM 796 N N . LEU A 1 99 ? 4.694 1.145 -27.244 1.00 93.88 99 LEU A N 1
ATOM 797 C CA . LEU A 1 99 ? 4.822 0.825 -25.829 1.00 93.88 99 LEU A CA 1
ATOM 798 C C . LEU A 1 99 ? 3.437 0.614 -25.225 1.00 93.88 99 LEU A C 1
ATOM 800 O O . LEU A 1 99 ? 2.521 1.394 -25.472 1.00 93.88 99 LEU A O 1
ATOM 804 N N . ARG A 1 100 ? 3.309 -0.398 -24.376 1.00 93.56 100 ARG A N 1
ATOM 805 C CA . ARG A 1 100 ? 2.162 -0.587 -23.485 1.00 93.56 100 ARG A CA 1
ATOM 806 C C . ARG A 1 100 ? 2.654 -0.917 -22.084 1.00 93.56 100 ARG A C 1
ATOM 808 O O . ARG A 1 100 ? 3.817 -1.277 -21.894 1.00 93.56 100 ARG A O 1
ATOM 815 N N . VAL A 1 101 ? 1.776 -0.780 -21.098 1.00 94.75 101 VAL A N 1
ATOM 816 C CA . VAL A 1 101 ? 2.061 -1.149 -19.706 1.00 94.75 101 VAL A CA 1
ATOM 817 C C . VAL A 1 101 ? 1.027 -2.172 -19.231 1.00 94.75 101 VAL A C 1
ATOM 819 O O . VAL A 1 101 ? -0.123 -2.082 -19.642 1.00 94.75 101 VAL A O 1
ATOM 822 N N . PRO A 1 102 ? 1.371 -3.117 -18.341 1.00 92.38 102 PRO A N 1
ATOM 823 C CA . PRO A 1 102 ? 0.453 -4.187 -17.930 1.00 92.38 102 PRO A CA 1
ATOM 824 C C . PRO A 1 102 ? -0.884 -3.726 -17.332 1.00 92.38 102 PRO A C 1
ATOM 826 O O . PRO A 1 102 ? -1.871 -4.442 -17.418 1.00 92.38 102 PRO A O 1
ATOM 829 N N . HIS A 1 103 ? -0.923 -2.540 -16.719 1.00 91.19 103 HIS A N 1
ATOM 830 C CA . HIS A 1 103 ? -2.108 -2.005 -16.040 1.00 91.19 103 HIS A CA 1
ATOM 831 C C . HIS A 1 103 ? -2.967 -1.085 -16.930 1.00 91.19 103 HIS A C 1
ATOM 833 O O . HIS A 1 103 ? -3.871 -0.420 -16.428 1.00 91.19 103 HIS A O 1
ATOM 839 N N . HIS A 1 104 ? -2.665 -0.984 -18.228 1.00 93.38 104 HIS A N 1
ATOM 840 C CA . HIS A 1 104 ? -3.417 -0.169 -19.179 1.00 93.38 104 HIS A CA 1
ATOM 841 C C . HIS A 1 104 ? -3.517 -0.902 -20.518 1.00 93.38 104 HIS A C 1
ATOM 843 O O . HIS A 1 104 ? -2.500 -1.245 -21.116 1.00 93.38 104 HIS A O 1
ATOM 849 N N . ALA A 1 105 ? -4.746 -1.163 -20.964 1.00 89.00 105 ALA A N 1
ATOM 850 C CA . ALA A 1 105 ? -5.004 -2.009 -22.127 1.00 89.00 105 ALA A CA 1
ATOM 851 C C . ALA A 1 105 ? -4.548 -1.379 -23.454 1.00 89.00 105 ALA A C 1
ATOM 853 O O . ALA A 1 105 ? -4.173 -2.099 -24.378 1.00 89.00 105 ALA A O 1
ATOM 854 N N . GLU A 1 106 ? -4.572 -0.049 -23.550 1.00 91.12 106 GLU A N 1
ATOM 855 C CA . GLU A 1 106 ? -4.294 0.662 -24.794 1.00 91.12 106 GLU A CA 1
ATOM 856 C C . GLU A 1 106 ? -2.795 0.902 -25.013 1.00 91.12 106 GLU A C 1
ATOM 858 O O . GLU A 1 106 ? -1.977 0.962 -24.086 1.00 91.12 106 GLU A O 1
ATOM 863 N N . TRP A 1 107 ? -2.438 1.073 -26.284 1.00 92.75 107 TRP A N 1
ATOM 864 C CA . TRP A 1 107 ? -1.103 1.492 -26.689 1.00 92.75 107 TRP A CA 1
ATOM 865 C C . TRP A 1 107 ? -0.855 2.942 -26.281 1.00 92.75 107 TRP A C 1
ATOM 867 O O . TRP A 1 107 ? -1.694 3.818 -26.486 1.00 92.75 107 TRP A O 1
ATOM 877 N N . LEU A 1 108 ? 0.324 3.199 -25.724 1.00 93.50 108 LEU A N 1
ATOM 878 C CA . LEU A 1 108 ? 0.685 4.517 -25.230 1.00 93.50 108 LEU A CA 1
ATOM 879 C C . LEU A 1 108 ? 1.064 5.460 -26.371 1.00 93.50 108 LEU A C 1
ATOM 881 O O . LEU A 1 108 ? 1.777 5.090 -27.305 1.00 93.50 108 LEU A O 1
ATOM 885 N N . ASP A 1 109 ? 0.647 6.714 -26.242 1.00 90.56 109 ASP A N 1
ATOM 886 C CA . ASP A 1 109 ? 0.966 7.801 -27.154 1.00 90.56 109 ASP A CA 1
ATOM 887 C C . ASP A 1 109 ? 1.836 8.871 -26.474 1.00 90.56 109 ASP A C 1
ATOM 889 O O . ASP A 1 109 ? 2.178 8.803 -25.293 1.00 90.56 109 ASP A O 1
ATOM 893 N N . HIS A 1 110 ? 2.207 9.908 -27.224 1.00 87.50 110 HIS A N 1
ATOM 894 C CA . HIS A 1 110 ? 3.023 11.008 -26.707 1.00 87.50 110 HIS A CA 1
ATOM 895 C C . HIS A 1 110 ? 2.359 11.797 -25.562 1.00 87.50 110 HIS A C 1
ATOM 897 O O . HIS A 1 110 ? 3.067 12.456 -24.801 1.00 87.50 110 HIS A O 1
ATOM 903 N N . ARG A 1 111 ? 1.027 11.744 -25.430 1.00 90.50 111 ARG A N 1
ATOM 904 C CA . ARG A 1 111 ? 0.255 12.484 -24.422 1.00 90.50 111 ARG A CA 1
ATOM 905 C C . ARG A 1 111 ? 0.182 11.717 -23.108 1.00 90.50 111 ARG A C 1
ATOM 907 O O . ARG A 1 111 ? 0.200 12.327 -22.039 1.00 90.50 111 ARG A O 1
ATOM 914 N N . ASN A 1 112 ? 0.097 10.390 -23.174 1.00 94.00 112 ASN A N 1
ATOM 915 C CA . ASN A 1 112 ? -0.171 9.543 -22.016 1.00 94.00 112 ASN A CA 1
ATOM 916 C C . ASN A 1 112 ? 1.051 8.716 -21.557 1.00 94.00 112 ASN A C 1
ATOM 918 O O . ASN A 1 112 ? 1.099 8.319 -20.388 1.00 94.00 112 ASN A O 1
ATOM 922 N N . VAL A 1 113 ? 2.081 8.537 -22.400 1.00 92.44 113 VAL A N 1
ATOM 923 C CA . VAL A 1 113 ? 3.234 7.662 -22.115 1.00 92.44 113 VAL A CA 1
ATOM 924 C C . VAL A 1 113 ? 3.918 7.988 -20.793 1.00 92.44 113 VAL A C 1
ATOM 926 O O . VAL A 1 113 ? 4.165 7.095 -19.984 1.00 92.44 113 VAL A O 1
ATOM 929 N N . LEU A 1 114 ? 4.175 9.268 -20.514 1.00 93.44 114 LEU A N 1
ATOM 930 C CA . LEU A 1 114 ? 4.860 9.676 -19.288 1.00 93.44 114 LEU A CA 1
ATOM 931 C C . LEU A 1 114 ? 4.041 9.328 -18.041 1.00 93.44 114 LEU A C 1
ATOM 933 O O . LEU A 1 114 ? 4.598 8.866 -17.044 1.00 93.44 114 LEU A O 1
ATOM 937 N N . ARG A 1 115 ? 2.721 9.543 -18.095 1.00 95.62 115 ARG A N 1
ATOM 938 C CA . ARG A 1 115 ? 1.799 9.259 -16.990 1.00 95.62 115 ARG A CA 1
ATOM 939 C C . ARG A 1 115 ? 1.782 7.764 -16.688 1.00 95.62 115 ARG A C 1
ATOM 941 O O . ARG A 1 115 ? 2.014 7.378 -15.544 1.00 95.62 115 ARG A O 1
ATOM 948 N N . HIS A 1 116 ? 1.562 6.939 -17.708 1.00 96.19 116 HIS A N 1
ATOM 949 C CA . HIS A 1 116 ? 1.414 5.495 -17.538 1.00 96.19 116 HIS A CA 1
ATOM 950 C C . HIS A 1 116 ? 2.733 4.792 -17.220 1.00 96.19 116 HIS A C 1
ATOM 952 O O . HIS A 1 116 ? 2.749 3.890 -16.388 1.00 96.19 116 HIS A O 1
ATOM 958 N N . VAL A 1 117 ? 3.864 5.236 -17.776 1.00 94.56 117 VAL A N 1
ATOM 959 C CA . VAL A 1 117 ? 5.179 4.697 -17.392 1.00 94.56 117 VAL A CA 1
ATOM 960 C C . VAL A 1 117 ? 5.505 5.045 -15.939 1.00 94.56 117 VAL A C 1
ATOM 962 O O . VAL A 1 117 ? 5.902 4.163 -15.178 1.00 94.56 117 VAL A O 1
ATOM 965 N N . LYS A 1 118 ? 5.271 6.292 -15.500 1.00 95.25 118 LYS A N 1
ATOM 966 C CA . LYS A 1 118 ? 5.440 6.664 -14.084 1.00 95.25 118 LYS A CA 1
ATOM 967 C C . LYS A 1 118 ? 4.530 5.840 -13.175 1.00 95.25 118 LYS A C 1
ATOM 969 O O . LYS A 1 118 ? 4.983 5.379 -12.130 1.00 95.25 118 LYS A O 1
ATOM 974 N N . GLN A 1 119 ? 3.274 5.635 -13.566 1.00 95.31 119 GLN A N 1
ATOM 975 C CA . GLN A 1 119 ? 2.338 4.813 -12.803 1.00 95.31 119 GLN A CA 1
ATOM 976 C C . GLN A 1 119 ? 2.785 3.347 -12.743 1.00 95.31 119 GLN A C 1
ATOM 978 O O . GLN A 1 119 ? 2.772 2.760 -11.667 1.00 95.31 119 GLN A O 1
ATOM 983 N N . HIS A 1 120 ? 3.278 2.782 -13.850 1.00 95.31 120 HIS A N 1
ATOM 984 C CA . HIS A 1 120 ? 3.850 1.431 -13.886 1.00 95.31 120 HIS A CA 1
ATOM 985 C C . HIS A 1 120 ? 5.006 1.284 -12.897 1.00 95.31 120 HIS A C 1
ATOM 987 O O . HIS A 1 120 ? 5.053 0.339 -12.114 1.00 95.31 120 HIS A O 1
ATOM 993 N N . MET A 1 121 ? 5.925 2.253 -12.897 1.00 94.56 121 MET A N 1
ATOM 994 C CA . MET A 1 121 ? 7.052 2.272 -11.966 1.00 94.56 121 MET A CA 1
ATOM 995 C C . MET A 1 121 ? 6.578 2.353 -10.511 1.00 94.56 121 MET A C 1
ATOM 997 O O . MET A 1 121 ? 7.100 1.627 -9.668 1.00 94.56 121 MET A O 1
ATOM 1001 N N . LYS A 1 122 ? 5.575 3.194 -10.217 1.00 92.62 122 LYS A N 1
ATOM 1002 C CA . LYS A 1 122 ? 4.967 3.288 -8.881 1.00 92.62 122 LYS A CA 1
ATOM 1003 C C . LYS A 1 122 ? 4.351 1.961 -8.447 1.00 92.62 122 LYS A C 1
ATOM 1005 O O . LYS A 1 122 ? 4.643 1.515 -7.344 1.00 92.62 122 LYS A O 1
ATOM 1010 N N . ILE A 1 123 ? 3.569 1.316 -9.315 1.00 92.19 123 ILE A N 1
ATOM 1011 C CA . ILE A 1 123 ? 2.949 0.012 -9.040 1.00 92.19 123 ILE A CA 1
ATOM 1012 C C . ILE A 1 123 ? 4.027 -1.038 -8.768 1.00 92.19 123 ILE A C 1
ATOM 1014 O O . ILE A 1 123 ? 3.944 -1.740 -7.768 1.00 92.19 123 ILE A O 1
ATOM 1018 N N . LYS A 1 124 ? 5.080 -1.103 -9.590 1.00 92.38 124 LYS A N 1
ATOM 1019 C CA . LYS A 1 124 ? 6.179 -2.059 -9.400 1.00 92.38 124 LYS A CA 1
ATOM 1020 C C . LYS A 1 124 ? 6.918 -1.844 -8.075 1.00 92.38 124 LYS A C 1
ATOM 1022 O O . LYS A 1 124 ? 7.227 -2.813 -7.388 1.00 92.38 124 LYS A O 1
ATOM 1027 N N . HIS A 1 125 ? 7.201 -0.593 -7.703 1.00 91.31 125 HIS A N 1
ATOM 1028 C CA . HIS A 1 125 ? 7.813 -0.290 -6.405 1.00 91.31 125 HIS A CA 1
ATOM 1029 C C . HIS A 1 125 ? 6.878 -0.637 -5.242 1.00 91.31 125 HIS A C 1
ATOM 1031 O O . HIS A 1 125 ? 7.331 -1.225 -4.266 1.00 91.31 125 HIS A O 1
ATOM 1037 N N . TRP A 1 126 ? 5.585 -0.326 -5.360 1.00 89.81 126 TRP A N 1
ATOM 1038 C CA . TRP A 1 126 ? 4.583 -0.679 -4.355 1.00 89.81 126 TRP A CA 1
ATOM 1039 C C . TRP A 1 126 ? 4.454 -2.199 -4.185 1.00 89.81 126 TRP A C 1
ATOM 1041 O O . TRP A 1 126 ? 4.502 -2.679 -3.059 1.00 89.81 126 TRP A O 1
ATOM 1051 N N . GLN A 1 127 ? 4.398 -2.968 -5.275 1.00 90.44 127 GLN A N 1
ATOM 1052 C CA . GLN A 1 127 ? 4.392 -4.435 -5.239 1.00 90.44 127 GLN A CA 1
ATOM 1053 C C . GLN A 1 127 ? 5.666 -4.992 -4.598 1.00 90.44 127 GLN A C 1
ATOM 1055 O O . GLN A 1 127 ? 5.593 -5.877 -3.750 1.00 90.44 127 GLN A O 1
ATOM 1060 N N . GLY A 1 128 ? 6.832 -4.446 -4.961 1.00 92.06 128 GLY A N 1
ATOM 1061 C CA . GLY A 1 128 ? 8.108 -4.817 -4.348 1.00 92.06 128 GLY A CA 1
ATOM 1062 C C . GLY A 1 128 ? 8.134 -4.546 -2.843 1.00 92.06 128 GLY A C 1
ATOM 1063 O O . GLY A 1 128 ? 8.621 -5.375 -2.081 1.00 92.06 128 GLY A O 1
ATOM 1064 N N . TRP A 1 129 ? 7.552 -3.429 -2.402 1.00 90.06 129 TRP A N 1
ATOM 1065 C CA . TRP A 1 129 ? 7.406 -3.113 -0.983 1.00 90.06 129 TRP A CA 1
ATOM 1066 C C . TRP A 1 129 ? 6.417 -4.063 -0.291 1.00 90.06 129 TRP A C 1
ATOM 1068 O O . TRP A 1 129 ? 6.734 -4.624 0.754 1.00 90.06 129 TRP A O 1
ATOM 1078 N N . CYS A 1 130 ? 5.262 -4.340 -0.898 1.00 90.19 130 CYS A N 1
ATOM 1079 C CA . CYS A 1 130 ? 4.277 -5.297 -0.386 1.00 90.19 130 CYS A CA 1
ATOM 1080 C C . CYS A 1 130 ? 4.832 -6.727 -0.263 1.00 90.19 130 CYS A C 1
ATOM 1082 O O . CYS A 1 130 ? 4.367 -7.501 0.576 1.00 90.19 130 CYS A O 1
ATOM 1084 N N . ALA A 1 131 ? 5.829 -7.084 -1.073 1.00 91.00 131 ALA A N 1
ATOM 1085 C CA . ALA A 1 131 ? 6.516 -8.370 -1.003 1.00 91.00 131 ALA A CA 1
ATOM 1086 C C . ALA A 1 131 ? 7.527 -8.470 0.155 1.00 91.00 131 ALA A C 1
ATOM 1088 O O . ALA A 1 131 ? 7.994 -9.569 0.450 1.00 91.00 131 ALA A O 1
ATOM 1089 N N . LEU A 1 132 ? 7.872 -7.363 0.827 1.00 89.94 132 LEU A N 1
ATOM 1090 C CA . LEU A 1 132 ? 8.743 -7.415 2.000 1.00 89.94 132 LEU A CA 1
ATOM 1091 C C . LEU A 1 132 ? 8.013 -8.119 3.160 1.00 89.94 132 LEU A C 1
ATOM 1093 O O . LEU A 1 132 ? 6.917 -7.684 3.516 1.00 89.94 132 LEU A O 1
ATOM 1097 N N . PRO A 1 133 ? 8.599 -9.152 3.798 1.00 83.62 133 PRO A N 1
ATOM 1098 C CA . PRO A 1 133 ? 7.910 -9.946 4.824 1.00 83.62 133 PRO A CA 1
ATOM 1099 C C . PRO A 1 133 ? 7.341 -9.123 5.988 1.00 83.62 133 PRO A C 1
ATOM 1101 O O . PRO A 1 133 ? 6.220 -9.357 6.438 1.00 83.62 133 PRO A O 1
ATOM 1104 N N . ASP A 1 134 ? 8.103 -8.130 6.446 1.00 79.25 134 ASP A N 1
ATOM 1105 C CA . ASP A 1 134 ? 7.744 -7.294 7.592 1.00 79.25 134 ASP A CA 1
ATOM 1106 C C . ASP A 1 134 ? 7.008 -6.021 7.172 1.00 79.25 134 ASP A C 1
ATOM 1108 O O . ASP A 1 134 ? 5.906 -5.729 7.632 1.00 79.25 134 ASP A O 1
ATOM 1112 N N . GLN A 1 135 ? 7.630 -5.255 6.277 1.00 84.50 135 GLN A N 1
ATOM 1113 C CA . GLN A 1 135 ? 7.140 -3.941 5.864 1.00 84.50 135 GLN A CA 1
ATOM 1114 C C . GLN A 1 135 ? 5.998 -4.032 4.853 1.00 84.50 135 GLN A C 1
ATOM 1116 O O . GLN A 1 135 ? 5.284 -3.060 4.640 1.00 84.50 135 GLN A O 1
ATOM 1121 N N . GLY A 1 136 ? 5.804 -5.186 4.216 1.00 87.00 136 GLY A N 1
ATOM 1122 C CA . GLY A 1 136 ? 4.780 -5.358 3.198 1.00 87.00 136 GLY A CA 1
ATOM 1123 C C . GLY A 1 136 ? 3.366 -5.350 3.764 1.00 87.00 136 GLY A C 1
ATOM 1124 O O . GLY A 1 136 ? 2.439 -4.893 3.097 1.00 87.00 136 GLY A O 1
ATOM 1125 N N . LYS A 1 137 ? 3.181 -5.802 5.009 1.00 83.50 137 LYS A N 1
ATOM 1126 C CA . LYS A 1 137 ? 1.872 -5.755 5.678 1.00 83.50 137 LYS A CA 1
ATOM 1127 C C . LYS A 1 137 ? 1.429 -4.329 5.968 1.00 83.50 137 LYS A C 1
ATOM 1129 O O . LYS A 1 137 ? 0.246 -4.010 5.885 1.00 83.50 137 LYS A O 1
ATOM 1134 N N . THR A 1 138 ? 2.386 -3.471 6.308 1.00 81.19 138 THR A N 1
ATOM 1135 C CA . THR A 1 138 ? 2.108 -2.061 6.543 1.00 81.19 138 THR A CA 1
ATOM 1136 C C . THR A 1 138 ? 1.981 -1.323 5.222 1.00 81.19 138 THR A C 1
ATO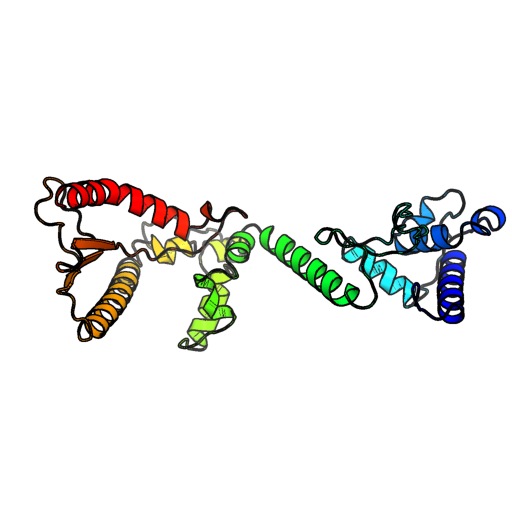M 1138 O O . THR A 1 138 ? 1.020 -0.575 5.093 1.00 81.19 138 THR A O 1
ATOM 1141 N N . ALA A 1 139 ? 2.824 -1.624 4.216 1.00 84.69 139 ALA A N 1
ATOM 1142 C CA . ALA A 1 139 ? 2.727 -1.146 2.824 1.00 84.69 139 ALA A CA 1
ATOM 1143 C C . ALA A 1 139 ? 1.305 -1.264 2.255 1.00 84.69 139 ALA A C 1
ATOM 1145 O O . ALA A 1 139 ? 0.800 -0.317 1.656 1.00 84.69 139 ALA A O 1
ATOM 1146 N N . ARG A 1 140 ? 0.643 -2.404 2.480 1.00 85.50 140 ARG A N 1
ATOM 1147 C CA . ARG A 1 140 ? -0.744 -2.635 2.044 1.00 85.50 140 ARG A CA 1
ATOM 1148 C C . ARG A 1 140 ? -1.769 -1.773 2.778 1.00 85.50 140 ARG A C 1
ATOM 1150 O O . ARG A 1 140 ? -2.744 -1.359 2.170 1.00 85.50 140 ARG A O 1
ATOM 1157 N N . ALA A 1 141 ? -1.513 -1.445 4.041 1.00 81.31 141 ALA A N 1
ATOM 1158 C CA . ALA A 1 141 ? -2.335 -0.517 4.811 1.00 81.31 141 ALA A CA 1
ATOM 1159 C C . ALA A 1 141 ? -2.081 0.971 4.462 1.00 81.31 141 ALA A C 1
ATOM 1161 O O . ALA A 1 141 ? -2.833 1.847 4.903 1.00 81.31 141 ALA A O 1
ATOM 1162 N N . HIS A 1 142 ? -1.039 1.304 3.680 1.00 78.19 142 HIS A N 1
ATOM 1163 C CA . HIS A 1 142 ? -0.806 2.686 3.243 1.00 78.19 142 HIS A CA 1
ATOM 1164 C C . HIS A 1 142 ? -1.927 3.173 2.318 1.00 78.19 142 HIS A C 1
ATOM 1166 O O . HIS A 1 142 ? -2.365 2.477 1.409 1.00 78.19 142 HIS A O 1
ATOM 1172 N N . GLY A 1 143 ? -2.359 4.418 2.525 1.00 71.38 143 GLY A N 1
ATOM 1173 C CA . GLY A 1 143 ? -3.511 4.996 1.824 1.00 71.38 143 GLY A CA 1
ATOM 1174 C C . GLY A 1 143 ? -4.853 4.707 2.504 1.00 71.38 143 GLY A C 1
ATOM 1175 O O . GLY A 1 143 ? -5.832 5.379 2.190 1.00 71.38 143 GLY A O 1
ATOM 1176 N N . GLY A 1 144 ? -4.885 3.793 3.481 1.00 71.81 144 GLY A N 1
ATOM 1177 C CA . GLY A 1 144 ? -6.003 3.635 4.408 1.00 71.81 144 GLY A CA 1
ATOM 1178 C C . GLY A 1 144 ? -6.145 4.821 5.368 1.00 71.81 144 GLY A C 1
ATOM 1179 O O . GLY A 1 144 ? -5.241 5.653 5.512 1.00 71.81 144 GLY A O 1
ATOM 1180 N N . VAL A 1 145 ? -7.287 4.889 6.059 1.00 70.00 145 VAL A N 1
ATOM 1181 C CA . VAL A 1 145 ? -7.624 5.988 6.984 1.00 70.00 145 VAL A CA 1
ATOM 1182 C C . VAL A 1 145 ? -6.565 6.148 8.086 1.00 70.00 145 VAL A C 1
ATOM 1184 O O . VAL A 1 145 ? -6.217 7.276 8.435 1.00 70.00 145 VAL A O 1
ATOM 1187 N N . GLY A 1 146 ? -5.970 5.050 8.573 1.00 72.75 146 GLY A N 1
ATOM 1188 C CA . GLY A 1 146 ? -4.925 5.086 9.604 1.00 72.75 146 GLY A CA 1
ATOM 1189 C C . GLY A 1 146 ? -3.552 5.578 9.122 1.00 72.75 146 GLY A C 1
ATOM 1190 O O . GLY A 1 146 ? -2.650 5.807 9.930 1.00 72.75 146 GLY A O 1
ATOM 1191 N N . SER A 1 147 ? -3.379 5.808 7.818 1.00 78.56 147 SER A N 1
ATOM 1192 C CA . SER A 1 147 ? -2.133 6.299 7.212 1.00 78.56 147 SER A CA 1
ATOM 1193 C C . SER A 1 147 ? -2.166 7.791 6.853 1.00 78.56 147 SER A C 1
ATOM 1195 O O . SER A 1 147 ? -1.207 8.307 6.273 1.00 78.56 147 SER A O 1
ATOM 1197 N N . ALA A 1 148 ? -3.235 8.515 7.211 1.00 81.75 148 ALA A N 1
ATOM 1198 C CA . ALA A 1 148 ? -3.392 9.937 6.894 1.00 81.75 148 ALA A CA 1
ATOM 1199 C C . ALA A 1 148 ? -2.227 10.803 7.412 1.00 81.75 148 ALA A C 1
ATOM 1201 O O . ALA A 1 148 ? -1.805 11.734 6.721 1.00 81.75 148 ALA A O 1
ATOM 1202 N N . PHE A 1 149 ? -1.648 10.449 8.566 1.00 85.06 149 PHE A N 1
ATOM 1203 C CA . PHE A 1 149 ? -0.534 11.180 9.179 1.00 85.06 149 PHE A CA 1
ATOM 1204 C C . PHE A 1 149 ? 0.709 11.271 8.279 1.00 85.06 149 PHE A C 1
ATOM 1206 O O . PHE A 1 149 ? 1.456 12.235 8.381 1.00 85.06 149 PHE A O 1
ATOM 1213 N N . LEU A 1 150 ? 0.911 10.323 7.356 1.00 84.06 150 LEU A N 1
ATOM 1214 C CA . LEU A 1 150 ? 2.053 10.321 6.432 1.00 84.06 150 LEU A CA 1
ATOM 1215 C C . LEU A 1 150 ? 1.993 11.445 5.398 1.00 84.06 150 LEU A C 1
ATOM 1217 O O . LEU A 1 150 ? 3.020 11.880 4.889 1.00 84.06 150 LEU A O 1
ATOM 1221 N N . THR A 1 151 ? 0.785 11.889 5.054 1.00 81.94 151 THR A N 1
ATOM 1222 C CA . THR A 1 151 ? 0.573 12.982 4.091 1.00 81.94 151 THR A CA 1
ATOM 1223 C C . THR A 1 151 ? 0.120 14.266 4.773 1.00 81.94 151 THR A C 1
ATOM 1225 O O . THR A 1 151 ? 0.301 15.353 4.230 1.00 81.94 151 THR A O 1
ATOM 1228 N N . ARG A 1 152 ? -0.491 14.148 5.958 1.00 84.50 152 ARG A N 1
ATOM 1229 C CA . ARG A 1 152 ? -1.073 15.245 6.731 1.00 84.50 152 ARG A CA 1
ATOM 1230 C C . ARG A 1 152 ? -0.820 15.013 8.228 1.00 84.50 152 ARG A C 1
ATOM 1232 O O . ARG A 1 152 ? -1.746 14.615 8.933 1.00 84.50 152 ARG A O 1
ATOM 1239 N N . PRO A 1 153 ? 0.389 15.289 8.748 1.00 81.81 153 PRO A N 1
ATOM 1240 C CA . PRO A 1 153 ? 0.739 15.062 10.157 1.00 81.81 153 PRO A CA 1
ATOM 1241 C C . PRO A 1 153 ? 0.162 16.133 11.104 1.00 81.81 153 PRO A C 1
ATOM 1243 O O . PRO A 1 153 ? 0.801 16.532 12.073 1.00 81.81 153 PRO A O 1
ATOM 1246 N N . ARG A 1 154 ? -1.033 16.666 10.813 1.00 81.25 154 ARG A N 1
ATOM 1247 C CA . ARG A 1 154 ? -1.627 17.753 11.605 1.00 81.25 154 ARG A CA 1
ATOM 1248 C C . ARG A 1 154 ? -1.839 17.293 13.049 1.00 81.25 154 ARG A C 1
ATOM 1250 O O . ARG A 1 154 ? -2.452 16.255 13.268 1.00 81.25 154 ARG A O 1
ATOM 1257 N N . GLY A 1 155 ? -1.371 18.095 14.005 1.00 81.19 155 GLY A N 1
ATOM 1258 C CA . GLY A 1 155 ? -1.533 17.822 15.435 1.00 81.19 155 GLY A CA 1
ATOM 1259 C C . GLY A 1 155 ? -0.526 16.832 16.028 1.00 81.19 155 GLY A C 1
ATOM 1260 O O . GLY A 1 155 ? -0.675 16.480 17.192 1.00 81.19 155 GLY A O 1
ATOM 1261 N N . LEU A 1 156 ? 0.487 16.397 15.266 1.00 87.06 156 LEU A N 1
ATOM 1262 C CA . LEU A 1 156 ? 1.605 15.610 15.791 1.00 87.06 156 LEU A CA 1
ATOM 1263 C C . LEU A 1 156 ? 2.827 16.498 16.014 1.00 87.06 156 LEU A C 1
ATOM 1265 O O . LEU A 1 156 ? 3.181 17.306 15.152 1.00 87.06 156 LEU A O 1
ATOM 1269 N N . TRP A 1 157 ? 3.503 16.296 17.142 1.00 91.50 157 TRP A N 1
ATOM 1270 C CA . TRP A 1 157 ? 4.842 16.837 17.343 1.00 91.50 157 TRP A CA 1
ATOM 1271 C C . TRP A 1 157 ? 5.836 16.117 16.430 1.00 91.50 157 TRP A C 1
ATOM 1273 O O . TRP A 1 157 ? 5.595 14.996 15.972 1.00 91.50 157 TRP A O 1
ATOM 1283 N N . GLU A 1 158 ? 6.987 16.738 16.172 1.00 90.69 158 GLU A N 1
ATOM 1284 C CA . GLU A 1 158 ? 8.013 16.140 15.311 1.00 90.69 158 GLU A CA 1
ATOM 1285 C C . GLU A 1 158 ? 8.473 14.763 15.824 1.00 90.69 158 GLU A C 1
ATOM 1287 O O . GLU A 1 158 ? 8.649 13.829 15.037 1.00 90.69 158 GLU A O 1
ATOM 1292 N N . SER A 1 159 ? 8.619 14.615 17.143 1.00 93.12 159 SER A N 1
ATOM 1293 C CA . SER A 1 159 ? 8.946 13.343 17.795 1.00 93.12 159 SER A CA 1
ATOM 1294 C C . SER A 1 159 ? 7.899 12.266 17.516 1.00 93.12 159 SER A C 1
ATOM 1296 O O . SER A 1 159 ? 8.254 11.147 17.141 1.00 93.12 159 SER A O 1
ATOM 1298 N N . ASP A 1 160 ? 6.619 12.615 17.634 1.00 91.25 160 ASP A N 1
ATOM 1299 C CA . ASP A 1 160 ? 5.505 11.686 17.445 1.00 91.25 160 ASP A CA 1
ATOM 1300 C C . ASP A 1 160 ? 5.395 11.268 15.985 1.00 91.25 160 ASP A C 1
ATOM 1302 O O . ASP A 1 160 ? 5.171 10.098 15.681 1.00 91.25 160 ASP A O 1
ATOM 1306 N N . TYR A 1 161 ? 5.620 12.209 15.067 1.00 91.44 161 TYR A N 1
ATOM 1307 C CA . TYR A 1 161 ? 5.660 11.919 13.642 1.00 91.44 161 TYR A CA 1
ATOM 1308 C C . TYR A 1 161 ? 6.799 10.953 13.296 1.00 91.44 161 TYR A C 1
ATOM 1310 O O . TYR A 1 161 ? 6.568 9.943 12.627 1.00 91.44 161 TYR A O 1
ATOM 1318 N N . ARG A 1 162 ? 8.020 11.208 13.788 1.00 91.81 162 ARG A N 1
ATOM 1319 C CA . ARG A 1 162 ? 9.173 10.313 13.577 1.00 91.81 162 ARG A CA 1
ATOM 1320 C C . ARG A 1 162 ? 8.908 8.920 14.142 1.00 91.81 162 ARG A C 1
ATOM 1322 O O . ARG A 1 162 ? 9.172 7.929 13.458 1.00 91.81 162 ARG A O 1
ATOM 1329 N N . PHE A 1 163 ? 8.342 8.841 15.346 1.00 91.00 163 PHE A N 1
ATOM 1330 C CA . PHE A 1 163 ? 7.936 7.573 15.941 1.00 91.00 163 PHE A CA 1
ATOM 1331 C C . PHE A 1 163 ? 6.882 6.864 15.087 1.00 91.00 163 PHE A C 1
ATOM 1333 O O . PHE A 1 163 ? 7.060 5.694 14.767 1.00 91.00 163 PHE A O 1
ATOM 1340 N N . ALA A 1 164 ? 5.819 7.554 14.667 1.00 88.88 164 ALA A N 1
ATOM 1341 C CA . ALA A 1 164 ? 4.735 6.969 13.883 1.00 88.88 164 ALA A CA 1
ATOM 1342 C C . ALA A 1 164 ? 5.223 6.431 12.528 1.00 88.88 164 ALA A C 1
ATOM 1344 O O . ALA A 1 164 ? 4.810 5.351 12.101 1.00 88.88 164 ALA A O 1
ATOM 1345 N N . VAL A 1 165 ? 6.147 7.139 11.870 1.00 88.88 165 VAL A N 1
ATOM 1346 C CA . VAL A 1 165 ? 6.795 6.666 10.638 1.00 88.88 165 VAL A CA 1
ATOM 1347 C C . VAL A 1 165 ? 7.641 5.420 10.914 1.00 88.88 165 VAL A C 1
ATOM 1349 O O . VAL A 1 165 ? 7.491 4.419 10.214 1.00 88.88 165 VAL A O 1
ATOM 1352 N N . ALA A 1 166 ? 8.485 5.433 11.950 1.00 90.62 166 ALA A N 1
ATOM 1353 C CA . ALA A 1 166 ? 9.296 4.271 12.317 1.00 90.62 166 ALA A CA 1
ATOM 1354 C C . ALA A 1 166 ? 8.427 3.058 12.695 1.00 90.62 166 ALA A C 1
ATOM 1356 O O . ALA A 1 166 ? 8.686 1.942 12.249 1.00 90.62 166 ALA A O 1
ATOM 1357 N N . ALA A 1 167 ? 7.359 3.281 13.460 1.00 88.81 167 ALA A N 1
ATOM 1358 C CA . ALA A 1 167 ? 6.366 2.286 13.843 1.00 88.81 167 ALA A CA 1
ATOM 1359 C C . ALA A 1 167 ? 5.702 1.660 12.614 1.00 88.81 167 ALA A C 1
ATOM 1361 O O . ALA A 1 167 ? 5.656 0.435 12.487 1.00 88.81 167 ALA A O 1
ATOM 1362 N N . ARG A 1 168 ? 5.269 2.492 11.658 1.00 85.62 168 ARG A N 1
ATOM 1363 C CA . ARG A 1 168 ? 4.660 2.035 10.403 1.00 85.62 168 ARG A CA 1
ATOM 1364 C C . ARG A 1 168 ? 5.623 1.210 9.552 1.00 85.62 168 ARG A C 1
ATOM 1366 O O . ARG A 1 168 ? 5.196 0.284 8.875 1.00 85.62 168 ARG A O 1
ATOM 1373 N N . LEU A 1 169 ? 6.915 1.507 9.592 1.00 86.12 169 LEU A N 1
ATOM 1374 C CA . LEU A 1 169 ? 7.938 0.760 8.858 1.00 86.12 169 LEU A CA 1
ATOM 1375 C C . LEU A 1 169 ? 8.497 -0.441 9.639 1.00 86.12 169 LEU A C 1
ATOM 1377 O O . LEU A 1 169 ? 9.429 -1.089 9.165 1.00 86.12 169 LEU A O 1
ATOM 1381 N N . ASN A 1 170 ? 7.942 -0.752 10.817 1.00 87.44 170 ASN A N 1
ATOM 1382 C CA . ASN A 1 170 ? 8.450 -1.782 11.726 1.00 87.44 170 ASN A CA 1
ATOM 1383 C C . ASN A 1 170 ? 9.950 -1.597 12.059 1.00 87.44 170 ASN A C 1
ATOM 1385 O O . ASN A 1 170 ? 10.727 -2.551 12.066 1.00 87.44 170 ASN A O 1
ATOM 1389 N N . LEU A 1 171 ? 10.354 -0.342 12.286 1.00 89.19 171 LEU A N 1
ATOM 1390 C CA . LEU A 1 171 ? 11.728 0.089 12.579 1.00 89.19 171 LEU A CA 1
ATOM 1391 C C . LEU A 1 171 ? 11.923 0.547 14.031 1.00 89.19 171 LEU A C 1
ATOM 1393 O O . LEU A 1 171 ? 12.994 1.029 14.382 1.00 89.19 171 LEU A O 1
ATOM 1397 N N . VAL A 1 172 ? 10.900 0.419 14.877 1.00 92.69 172 VAL A N 1
ATOM 1398 C CA . VAL A 1 172 ? 11.025 0.687 16.316 1.00 92.69 172 VAL A CA 1
ATOM 1399 C C . VAL A 1 172 ? 11.838 -0.438 16.957 1.00 92.69 172 VAL A C 1
ATOM 1401 O O . VAL A 1 172 ? 11.568 -1.609 16.691 1.00 92.69 172 VAL A O 1
ATOM 1404 N N . ASP A 1 173 ? 12.790 -0.092 17.828 1.00 94.12 173 ASP A N 1
ATOM 1405 C CA . ASP A 1 173 ? 13.738 -1.012 18.484 1.00 94.12 173 ASP A CA 1
ATOM 1406 C C . ASP A 1 173 ? 13.094 -1.905 19.571 1.00 94.12 173 ASP A C 1
ATOM 1408 O O . ASP A 1 173 ? 13.484 -1.960 20.747 1.00 94.12 173 ASP A O 1
ATOM 1412 N N . THR A 1 174 ? 12.081 -2.654 19.156 1.00 94.69 174 THR A N 1
ATOM 1413 C CA . THR A 1 174 ? 11.548 -3.809 19.875 1.00 94.69 174 THR A CA 1
ATOM 1414 C C . THR A 1 174 ? 12.563 -4.957 19.848 1.00 94.69 174 THR A C 1
ATOM 1416 O O . THR A 1 174 ? 13.384 -5.047 18.931 1.00 94.69 174 THR A O 1
ATOM 1419 N N . HIS A 1 175 ? 12.547 -5.858 20.834 1.00 96.12 175 HIS A N 1
ATOM 1420 C CA . HIS A 1 175 ? 13.468 -7.000 20.841 1.00 96.12 175 HIS A CA 1
ATOM 1421 C C . HIS A 1 175 ? 13.350 -7.879 19.591 1.00 96.12 175 HIS A C 1
ATOM 1423 O O . HIS A 1 175 ? 14.383 -8.356 19.127 1.00 96.12 175 HIS A O 1
ATOM 1429 N N . SER A 1 176 ? 12.159 -8.051 19.001 1.00 94.00 176 SER A N 1
ATOM 1430 C CA . SER A 1 176 ? 12.027 -8.786 17.730 1.00 94.00 176 SER A CA 1
ATOM 1431 C C . SER A 1 176 ? 12.802 -8.106 16.592 1.00 94.00 176 SER A C 1
ATOM 1433 O O . SER A 1 176 ? 13.554 -8.758 15.869 1.00 94.00 176 SER A O 1
ATOM 1435 N N . VAL A 1 177 ? 12.711 -6.777 16.474 1.00 93.62 177 VAL A N 1
ATOM 1436 C CA . VAL A 1 177 ? 13.460 -5.990 15.480 1.00 93.62 177 VAL A CA 1
ATOM 1437 C C . VAL A 1 177 ? 14.966 -6.071 15.737 1.00 93.62 177 VAL A C 1
ATOM 1439 O O . VAL A 1 177 ? 15.736 -6.316 14.807 1.00 93.62 177 VAL A O 1
ATOM 1442 N N . LEU A 1 178 ? 15.397 -5.915 16.991 1.00 95.56 178 LEU A N 1
ATOM 1443 C CA . LEU A 1 178 ? 16.813 -5.983 17.364 1.00 95.56 178 LEU A CA 1
ATOM 1444 C C . LEU A 1 178 ? 17.415 -7.375 17.137 1.00 95.56 178 LEU A C 1
ATOM 1446 O O . LEU A 1 178 ? 18.563 -7.470 16.703 1.00 95.56 178 LEU A O 1
ATOM 1450 N N . GLN A 1 179 ? 16.649 -8.442 17.378 1.00 94.88 179 GLN A N 1
ATOM 1451 C CA . GLN A 1 179 ? 17.078 -9.810 17.092 1.00 94.88 179 GLN A CA 1
ATOM 1452 C C . GLN A 1 179 ? 17.336 -10.011 15.597 1.00 94.88 179 GLN A C 1
ATOM 1454 O O . GLN A 1 179 ? 18.387 -10.519 15.212 1.00 94.88 179 GLN A O 1
ATOM 1459 N N . ARG A 1 180 ? 16.419 -9.550 14.740 1.00 91.12 180 ARG A N 1
ATOM 1460 C CA . ARG A 1 180 ? 16.573 -9.637 13.277 1.00 91.12 180 ARG A CA 1
ATOM 1461 C C . ARG A 1 180 ? 17.758 -8.839 12.747 1.00 91.12 180 ARG A C 1
ATOM 1463 O O . ARG A 1 180 ? 18.372 -9.237 11.768 1.00 91.12 180 ARG A O 1
ATOM 1470 N N . ARG A 1 181 ? 18.088 -7.719 13.394 1.00 92.56 181 ARG A N 1
ATOM 1471 C CA . ARG A 1 181 ? 19.278 -6.909 13.079 1.00 92.56 181 ARG A CA 1
ATOM 1472 C C . ARG A 1 181 ? 20.575 -7.513 13.627 1.00 92.56 181 ARG A C 1
ATOM 1474 O O . ARG A 1 181 ? 21.615 -6.875 13.512 1.00 92.56 181 ARG A O 1
ATOM 1481 N N . HIS A 1 182 ? 20.515 -8.693 14.247 1.00 94.56 182 HIS A N 1
ATOM 1482 C CA . HIS A 1 182 ? 21.634 -9.344 14.930 1.00 94.56 182 HIS A CA 1
ATOM 1483 C C . HIS A 1 182 ? 22.262 -8.487 16.044 1.00 94.56 182 HIS A C 1
ATOM 1485 O O . HIS A 1 182 ? 23.422 -8.665 16.396 1.00 94.56 182 HIS A O 1
ATOM 1491 N N . LEU A 1 183 ? 21.484 -7.569 16.628 1.00 96.00 183 LEU A N 1
ATOM 1492 C CA . LEU A 1 183 ? 21.894 -6.742 17.770 1.00 96.00 183 LEU A CA 1
ATOM 1493 C C . LEU A 1 183 ? 21.502 -7.377 19.112 1.00 96.00 183 LEU A C 1
ATOM 1495 O O . LEU A 1 183 ? 21.946 -6.927 20.167 1.00 96.00 183 LEU A O 1
ATOM 1499 N N . ARG A 1 184 ? 20.648 -8.407 19.085 1.00 94.25 184 ARG A N 1
ATOM 1500 C CA . ARG A 1 184 ? 20.271 -9.231 20.240 1.00 94.25 184 ARG A CA 1
ATOM 1501 C C . ARG A 1 184 ? 20.101 -10.691 19.838 1.00 94.25 184 ARG A C 1
ATOM 1503 O O . ARG A 1 184 ? 19.788 -10.999 18.695 1.00 94.25 184 ARG A O 1
ATOM 1510 N N . THR A 1 185 ? 20.243 -11.587 20.810 1.00 93.50 185 THR A N 1
ATOM 1511 C CA . THR A 1 185 ? 20.121 -13.037 20.593 1.00 93.50 185 THR A CA 1
ATOM 1512 C C . THR A 1 185 ? 18.666 -13.515 20.550 1.00 93.50 185 THR A C 1
ATOM 1514 O O . THR A 1 185 ? 18.360 -14.501 19.886 1.00 93.50 185 THR A O 1
ATOM 1517 N N . HIS A 1 186 ? 17.748 -12.821 21.233 1.00 93.38 186 HIS A N 1
ATOM 1518 C CA . HIS A 1 186 ? 16.348 -13.232 21.359 1.00 93.38 186 HIS A CA 1
ATOM 1519 C C . HIS A 1 186 ? 15.360 -12.074 21.188 1.00 93.38 186 HIS A C 1
ATOM 1521 O O . HIS A 1 186 ? 15.638 -10.935 21.567 1.00 93.38 186 HIS A O 1
ATOM 1527 N N . GLY A 1 187 ? 14.164 -12.405 20.701 1.00 94.75 187 GLY A N 1
ATOM 1528 C CA . GLY A 1 187 ? 13.064 -11.472 20.468 1.00 94.75 187 GLY A CA 1
ATOM 1529 C C . GLY A 1 187 ? 12.053 -11.362 21.609 1.00 94.75 187 GLY A C 1
ATOM 1530 O O . GLY A 1 187 ? 11.061 -10.665 21.450 1.00 94.75 187 GLY A O 1
ATOM 1531 N N . ARG A 1 188 ? 12.260 -12.042 22.747 1.00 96.00 188 ARG A N 1
ATOM 1532 C CA . ARG A 1 188 ? 11.304 -12.071 23.875 1.00 96.00 188 ARG A CA 1
ATOM 1533 C C . ARG A 1 188 ? 11.007 -10.682 24.449 1.00 96.00 188 ARG A C 1
ATOM 1535 O O . ARG A 1 188 ? 11.914 -9.852 24.539 1.00 96.00 188 ARG A O 1
ATOM 1542 N N . CYS A 1 189 ? 9.758 -10.473 24.869 1.00 96.56 189 CYS A N 1
ATOM 1543 C CA . CYS A 1 189 ? 9.297 -9.264 25.553 1.00 96.56 189 CYS A CA 1
ATOM 1544 C C . CYS A 1 189 ? 10.186 -8.893 26.748 1.00 96.56 189 CYS A C 1
ATOM 1546 O O . CYS A 1 189 ? 10.591 -9.760 27.521 1.00 96.56 189 CYS A O 1
ATOM 1548 N N . ARG A 1 190 ? 10.482 -7.595 26.900 1.00 94.19 190 ARG A N 1
ATOM 1549 C CA . ARG A 1 190 ? 11.197 -7.039 28.059 1.00 94.19 190 ARG A CA 1
ATOM 1550 C C . ARG A 1 190 ? 10.393 -7.148 29.350 1.00 94.19 190 ARG A C 1
ATOM 1552 O O . ARG A 1 190 ? 10.990 -7.112 30.420 1.00 94.19 190 ARG A O 1
ATOM 1559 N N . GLN A 1 191 ? 9.068 -7.274 29.256 1.00 94.88 191 GLN A N 1
ATOM 1560 C CA . GLN A 1 191 ? 8.219 -7.407 30.430 1.00 94.88 191 GLN A CA 1
ATOM 1561 C C . GLN A 1 191 ? 8.482 -8.750 31.128 1.00 94.88 191 GLN A C 1
ATOM 1563 O O . GLN A 1 191 ? 8.276 -9.801 30.508 1.00 94.88 191 GLN A O 1
ATOM 1568 N N . PRO A 1 192 ? 8.883 -8.745 32.413 1.00 93.06 192 PRO A N 1
ATOM 1569 C CA . PRO A 1 192 ? 9.116 -9.974 33.160 1.00 93.06 192 PRO A CA 1
ATOM 1570 C C . PRO A 1 192 ? 7.891 -10.895 33.144 1.00 93.06 192 PRO A C 1
ATOM 1572 O O . PRO A 1 192 ? 6.761 -10.450 33.342 1.00 93.06 192 PRO A O 1
ATOM 1575 N N . GLY A 1 193 ? 8.115 -12.185 32.882 1.00 90.94 193 GLY A N 1
ATOM 1576 C CA . GLY A 1 193 ? 7.058 -13.202 32.838 1.00 90.94 193 GLY A CA 1
ATOM 1577 C C . GLY A 1 193 ? 6.179 -13.188 31.581 1.00 90.94 193 GLY A C 1
ATOM 1578 O O . GLY A 1 193 ? 5.327 -14.061 31.442 1.00 90.94 193 GLY A O 1
ATOM 1579 N N . CYS A 1 194 ? 6.377 -12.257 30.642 1.00 94.69 194 CYS A N 1
ATOM 1580 C CA . CYS A 1 194 ? 5.640 -12.265 29.381 1.00 94.69 194 CYS A CA 1
ATOM 1581 C C . CYS A 1 194 ? 6.189 -13.357 28.434 1.00 94.69 194 CYS A C 1
ATOM 1583 O O . CYS A 1 194 ? 7.374 -13.320 28.089 1.00 94.69 194 CYS A O 1
ATOM 1585 N N . PRO A 1 195 ? 5.361 -14.317 27.971 1.00 93.50 195 PRO A N 1
ATOM 1586 C CA . PRO A 1 195 ? 5.826 -15.420 27.126 1.00 93.50 195 PRO A CA 1
ATOM 1587 C C . PRO A 1 195 ? 5.958 -15.041 25.642 1.00 93.50 195 PRO A C 1
ATOM 1589 O O . PRO A 1 195 ? 6.427 -15.848 24.842 1.00 93.50 195 PRO A O 1
ATOM 1592 N N . HIS A 1 196 ? 5.519 -13.843 25.253 1.00 95.38 196 HIS A N 1
ATOM 1593 C CA . HIS A 1 196 ? 5.431 -13.432 23.855 1.00 95.38 196 HIS A CA 1
ATOM 1594 C C . HIS A 1 196 ? 6.718 -12.772 23.346 1.00 95.38 196 HIS A C 1
ATOM 1596 O O . HIS A 1 196 ? 7.526 -12.227 24.103 1.00 95.38 196 HIS A O 1
ATOM 1602 N N . GLU A 1 197 ? 6.890 -12.779 22.025 1.00 95.38 197 GLU A N 1
ATOM 1603 C CA . GLU A 1 197 ? 7.884 -11.934 21.370 1.00 95.38 197 GLU A CA 1
ATOM 1604 C C . GLU A 1 197 ? 7.510 -10.454 21.488 1.00 95.38 197 GLU A C 1
ATOM 1606 O O . GLU A 1 197 ? 6.346 -10.060 21.385 1.00 95.38 197 GLU A O 1
ATOM 1611 N N . GLU A 1 198 ? 8.525 -9.613 21.658 1.00 95.75 198 GLU A N 1
ATOM 1612 C CA . GLU A 1 198 ? 8.384 -8.171 21.634 1.00 95.75 198 GLU 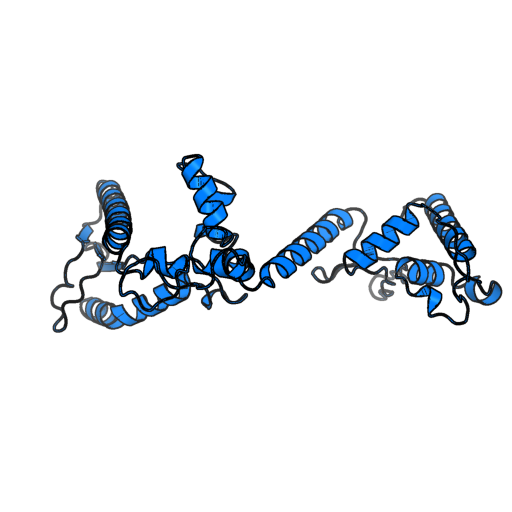A CA 1
ATOM 1613 C C . GLU A 1 198 ? 8.237 -7.682 20.201 1.00 95.75 198 GLU A C 1
ATOM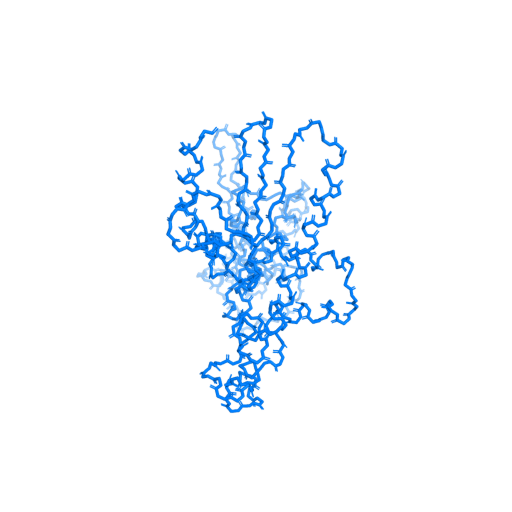 1615 O O . GLU A 1 198 ? 9.181 -7.206 19.573 1.00 95.75 198 GLU A O 1
ATOM 1620 N N . THR A 1 199 ? 7.040 -7.829 19.661 1.00 93.12 199 THR A N 1
ATOM 1621 C CA . THR A 1 199 ? 6.640 -7.169 18.422 1.00 93.12 199 THR A CA 1
ATOM 1622 C C . THR A 1 199 ? 5.945 -5.853 18.752 1.00 93.12 199 THR A C 1
ATOM 1624 O O . THR A 1 199 ? 5.406 -5.673 19.847 1.00 93.12 199 THR A O 1
ATOM 1627 N N . LEU A 1 200 ? 5.928 -4.915 17.806 1.00 91.44 200 LEU A N 1
ATOM 1628 C CA . LEU A 1 200 ? 5.209 -3.659 18.003 1.00 91.44 200 LEU A CA 1
ATOM 1629 C C . LEU A 1 200 ? 3.698 -3.869 18.265 1.00 91.44 200 LEU A C 1
ATOM 1631 O O . LEU A 1 200 ? 3.198 -3.269 19.218 1.00 91.44 200 LEU A O 1
ATOM 1635 N N . PRO A 1 201 ? 2.976 -4.755 17.538 1.00 90.06 201 PRO A N 1
ATOM 1636 C CA . PRO A 1 201 ? 1.591 -5.094 17.871 1.00 90.06 201 PRO A CA 1
ATOM 1637 C C . PRO A 1 201 ? 1.432 -5.618 19.300 1.00 90.06 201 PRO A C 1
ATOM 1639 O O . PRO A 1 201 ? 0.507 -5.218 20.003 1.00 90.06 201 PRO A O 1
ATOM 1642 N N . HIS A 1 202 ? 2.352 -6.473 19.761 1.00 92.94 202 HIS A N 1
ATOM 1643 C CA . HIS A 1 202 ? 2.316 -6.983 21.127 1.00 92.94 202 HIS A CA 1
ATOM 1644 C C . HIS A 1 202 ? 2.458 -5.851 22.152 1.00 92.94 202 HIS A C 1
ATOM 1646 O O . HIS A 1 202 ? 1.587 -5.693 23.005 1.00 92.94 202 HIS A O 1
ATOM 1652 N N . VAL A 1 203 ? 3.505 -5.029 22.043 1.00 93.44 203 VAL A N 1
ATOM 1653 C CA . VAL A 1 203 ? 3.765 -3.926 22.986 1.00 93.44 203 VAL A CA 1
ATOM 1654 C C . VAL A 1 203 ? 2.617 -2.915 23.003 1.00 93.44 203 VAL A C 1
ATOM 1656 O O . VAL A 1 203 ? 2.258 -2.411 24.066 1.00 93.44 203 VAL A O 1
ATOM 1659 N N . LEU A 1 204 ? 2.018 -2.632 21.844 1.00 90.38 204 LEU A N 1
ATOM 1660 C CA . LEU A 1 204 ? 0.952 -1.642 21.726 1.00 90.38 204 LEU A CA 1
ATOM 1661 C C . LEU A 1 204 ? -0.451 -2.174 22.036 1.00 90.38 204 LEU A C 1
ATOM 1663 O O . LEU A 1 204 ? -1.319 -1.350 22.287 1.00 90.38 204 LEU A O 1
ATOM 1667 N N . HIS A 1 205 ? -0.729 -3.479 22.016 1.00 89.00 205 HIS A N 1
ATOM 1668 C CA . HIS A 1 205 ? -2.117 -3.960 22.166 1.00 89.00 205 HIS A CA 1
ATOM 1669 C C . HIS A 1 205 ? -2.313 -5.126 23.131 1.00 89.00 205 HIS A C 1
ATOM 1671 O O . HIS A 1 205 ? -3.445 -5.369 23.547 1.00 89.00 205 HIS A O 1
ATOM 1677 N N . HIS A 1 206 ? -1.257 -5.857 23.485 1.00 90.75 206 HIS A N 1
ATOM 1678 C CA . HIS A 1 206 ? -1.399 -7.137 24.186 1.00 90.75 206 HIS A CA 1
ATOM 1679 C C . HIS A 1 206 ? -0.467 -7.302 25.386 1.00 90.75 206 HIS A C 1
ATOM 1681 O O . HIS A 1 206 ? -0.679 -8.206 26.190 1.00 90.75 206 HIS A O 1
ATOM 1687 N N . CYS A 1 207 ? 0.578 -6.483 25.506 1.00 95.06 207 CYS A N 1
ATOM 1688 C CA . CYS A 1 207 ? 1.566 -6.637 26.562 1.00 95.06 207 CYS A CA 1
ATOM 1689 C C . CYS A 1 207 ? 0.965 -6.287 27.934 1.00 95.06 207 CYS A C 1
ATOM 1691 O O . CYS A 1 207 ? 0.508 -5.159 28.124 1.00 95.06 207 CYS A O 1
ATOM 1693 N N . PRO A 1 208 ? 1.033 -7.199 28.927 1.00 93.00 208 PRO A N 1
ATOM 1694 C CA . PRO A 1 208 ? 0.595 -6.924 30.295 1.00 93.00 208 PRO A CA 1
ATOM 1695 C C . PRO A 1 208 ? 1.273 -5.692 30.907 1.00 93.00 208 PRO A C 1
ATOM 1697 O O . PRO A 1 208 ? 0.633 -4.920 31.613 1.00 93.00 208 PRO A O 1
ATOM 1700 N N . GLY A 1 209 ? 2.555 -5.480 30.588 1.00 92.44 209 GLY A N 1
ATOM 1701 C CA . GLY A 1 209 ? 3.348 -4.360 31.099 1.00 92.44 209 GLY A CA 1
ATOM 1702 C C . GLY A 1 209 ? 2.926 -2.987 30.575 1.00 92.44 209 GLY A C 1
ATOM 1703 O O . GLY A 1 209 ? 3.332 -1.979 31.137 1.00 92.44 209 GLY A O 1
ATOM 1704 N N . THR A 1 210 ? 2.113 -2.926 29.517 1.00 93.56 210 THR A N 1
ATOM 1705 C CA . THR A 1 210 ? 1.614 -1.670 28.935 1.00 93.56 210 THR A CA 1
ATOM 1706 C C . THR A 1 210 ? 0.091 -1.554 29.009 1.00 93.56 210 THR A C 1
ATOM 1708 O O . THR A 1 210 ? -0.482 -0.659 28.388 1.00 93.56 210 THR A O 1
ATOM 1711 N N . MET A 1 211 ? -0.582 -2.418 29.780 1.00 92.50 211 MET A N 1
ATOM 1712 C CA . MET A 1 211 ? -2.048 -2.468 29.843 1.00 92.50 211 MET A CA 1
ATOM 1713 C C . MET A 1 211 ? -2.690 -1.157 30.283 1.00 92.50 211 MET A C 1
ATOM 1715 O O . MET A 1 211 ? -3.726 -0.791 29.731 1.00 92.50 211 MET A O 1
ATOM 1719 N N . ASP A 1 212 ? -2.072 -0.426 31.207 1.00 94.25 212 ASP A N 1
ATOM 1720 C CA . ASP A 1 212 ? -2.592 0.873 31.644 1.00 94.25 212 ASP A CA 1
ATOM 1721 C C . ASP A 1 212 ? -2.550 1.897 30.506 1.00 94.25 212 ASP A C 1
ATOM 1723 O O . ASP A 1 212 ? -3.531 2.595 30.261 1.00 94.25 212 ASP A O 1
ATOM 1727 N N . ALA A 1 213 ? -1.471 1.913 29.717 1.00 93.62 213 ALA A N 1
ATOM 1728 C CA . ALA A 1 213 ? -1.379 2.755 28.526 1.00 93.62 213 ALA A CA 1
ATOM 1729 C C . ALA A 1 213 ? -2.350 2.306 27.419 1.00 93.62 213 ALA A C 1
ATOM 1731 O O . ALA A 1 213 ? -2.877 3.140 26.685 1.00 93.62 213 ALA A O 1
ATOM 1732 N N . ILE A 1 214 ? -2.585 0.997 27.274 1.00 92.38 214 ILE A N 1
ATOM 1733 C CA . ILE A 1 214 ? -3.560 0.446 26.320 1.00 92.38 214 ILE A CA 1
ATOM 1734 C C . ILE A 1 214 ? -4.974 0.913 26.676 1.00 92.38 214 ILE A C 1
ATOM 1736 O O . ILE A 1 214 ? -5.675 1.427 25.804 1.00 92.38 214 ILE A O 1
ATOM 1740 N N . ARG A 1 215 ? -5.371 0.774 27.946 1.00 92.88 215 ARG A N 1
ATOM 1741 C CA . ARG A 1 215 ? -6.672 1.236 28.450 1.00 92.88 215 ARG A CA 1
ATOM 1742 C C . ARG A 1 215 ? -6.802 2.748 28.344 1.00 92.88 215 ARG A C 1
ATOM 1744 O O . ARG A 1 215 ? -7.775 3.210 27.769 1.00 92.88 215 ARG A O 1
ATOM 1751 N N . GLY A 1 216 ? -5.782 3.498 28.765 1.00 94.44 216 GLY A N 1
ATOM 1752 C CA . GLY A 1 216 ? -5.775 4.959 28.676 1.00 94.44 216 GLY A CA 1
ATOM 1753 C C . GLY A 1 216 ? -6.031 5.469 27.256 1.00 94.44 216 GLY A C 1
ATOM 1754 O O . GLY A 1 216 ? -6.892 6.317 27.060 1.00 94.44 216 GLY A O 1
ATOM 1755 N N . ARG A 1 217 ? -5.384 4.885 26.233 1.00 92.00 217 ARG A N 1
ATOM 1756 C CA . ARG A 1 217 ? -5.646 5.262 24.829 1.00 92.00 217 ARG A CA 1
ATOM 1757 C C . ARG A 1 217 ? -7.081 4.981 24.386 1.00 92.00 217 ARG A C 1
ATOM 1759 O O . ARG A 1 217 ? -7.625 5.754 23.600 1.00 92.00 217 ARG A O 1
ATOM 1766 N N . HIS A 1 218 ? -7.663 3.864 24.824 1.00 93.56 218 HIS A N 1
ATOM 1767 C CA . HIS A 1 218 ? -9.061 3.535 24.528 1.00 93.56 218 HIS A CA 1
ATOM 1768 C C . HIS A 1 218 ? -10.004 4.518 25.230 1.00 93.56 218 HIS A C 1
ATOM 1770 O O . HIS A 1 218 ? -10.817 5.146 24.553 1.00 93.56 218 HIS A O 1
ATOM 1776 N N . ASP A 1 219 ? -9.814 4.743 26.530 1.00 94.31 219 ASP A N 1
ATOM 1777 C CA . ASP A 1 219 ? -10.631 5.650 27.339 1.00 94.31 219 ASP A CA 1
ATOM 1778 C C . ASP A 1 219 ? -10.559 7.099 26.833 1.00 94.31 219 ASP A C 1
ATOM 1780 O O . ASP A 1 219 ? -11.579 7.783 26.751 1.00 94.31 219 ASP A O 1
ATOM 1784 N N . ASP A 1 220 ? -9.375 7.581 26.451 1.00 94.06 220 ASP A N 1
ATOM 1785 C CA . ASP A 1 220 ? -9.189 8.936 25.925 1.00 94.06 220 ASP A CA 1
ATOM 1786 C C . ASP A 1 220 ? -9.878 9.118 24.569 1.00 94.06 220 ASP A C 1
ATOM 1788 O O . ASP A 1 220 ? -10.557 10.124 24.335 1.00 94.06 220 ASP A O 1
ATOM 1792 N N . ALA A 1 221 ? -9.749 8.131 23.677 1.00 92.75 221 ALA A N 1
ATOM 1793 C CA . ALA A 1 221 ? -10.448 8.133 22.399 1.00 92.75 221 ALA A CA 1
ATOM 1794 C C . ALA A 1 221 ? -11.972 8.088 22.597 1.00 92.75 221 ALA A C 1
ATOM 1796 O O . ALA A 1 221 ? -12.693 8.859 21.960 1.00 92.75 221 ALA A O 1
ATOM 1797 N N . LEU A 1 222 ? -12.458 7.262 23.525 1.00 95.25 222 LEU A N 1
ATOM 1798 C CA . LEU A 1 222 ? -13.874 7.173 23.869 1.00 95.25 222 LEU A CA 1
ATOM 1799 C C . LEU A 1 222 ? -14.408 8.501 24.427 1.00 95.25 222 LEU A C 1
ATOM 1801 O O . LEU A 1 222 ? -15.417 9.000 23.932 1.00 95.25 222 LEU A O 1
ATOM 1805 N N . LYS A 1 223 ? -13.693 9.134 25.367 1.00 94.94 223 LYS A N 1
ATOM 1806 C CA . LYS A 1 223 ? -14.045 10.454 25.928 1.00 94.94 223 LYS A CA 1
ATOM 1807 C C . LYS A 1 223 ? -14.066 11.561 24.877 1.00 94.94 223 LYS A C 1
ATOM 1809 O O . LYS A 1 223 ? -14.832 12.517 24.999 1.00 94.94 223 LYS A O 1
ATOM 1814 N N . ASN A 1 224 ? -13.191 11.496 23.873 1.00 93.94 224 ASN A N 1
ATOM 1815 C CA . ASN A 1 224 ? -13.194 12.455 22.766 1.00 93.94 224 ASN A CA 1
ATOM 1816 C C . ASN A 1 224 ? -14.443 12.285 21.892 1.00 93.94 224 ASN A C 1
ATOM 1818 O O . ASN A 1 224 ? -15.078 13.279 21.536 1.00 93.94 224 ASN A O 1
ATOM 1822 N N . ILE A 1 225 ? -14.822 11.040 21.587 1.00 93.62 225 ILE A N 1
ATOM 1823 C CA . ILE A 1 225 ? -16.049 10.734 20.839 1.00 93.62 225 ILE A CA 1
ATOM 1824 C C . ILE A 1 225 ? -17.282 11.167 21.642 1.00 93.62 225 ILE A C 1
ATOM 1826 O O . ILE A 1 225 ? -18.155 11.837 21.097 1.00 93.62 225 ILE A O 1
ATOM 1830 N N . GLU A 1 226 ? -17.333 10.847 22.936 1.00 94.06 226 GLU A N 1
ATOM 1831 C CA . GLU A 1 226 ? -18.405 11.256 23.848 1.00 94.06 226 GLU A CA 1
ATOM 1832 C C . GLU A 1 226 ? -18.595 12.779 23.849 1.00 94.06 226 GLU A C 1
ATOM 1834 O O . GLU A 1 226 ? -19.694 13.262 23.580 1.00 94.06 226 GLU A O 1
ATOM 1839 N N . ARG A 1 227 ? -17.518 13.549 24.060 1.00 92.81 227 ARG A N 1
ATOM 1840 C CA . ARG A 1 227 ? -17.566 15.021 24.039 1.00 92.81 227 ARG A CA 1
ATOM 1841 C C . ARG A 1 227 ? -18.081 15.574 22.711 1.00 92.81 227 ARG A C 1
ATOM 1843 O O . ARG A 1 227 ? -18.895 16.495 22.717 1.00 92.81 227 ARG A O 1
ATOM 1850 N N . ALA A 1 228 ? -17.643 15.009 21.586 1.00 91.25 228 ALA A N 1
ATOM 1851 C CA . ALA A 1 228 ? -18.113 15.422 20.265 1.00 91.25 228 ALA A CA 1
ATOM 1852 C C . ALA A 1 228 ? -19.610 15.123 20.063 1.00 91.25 228 ALA A C 1
ATOM 1854 O O . ALA A 1 228 ? -20.342 15.962 19.536 1.00 91.25 228 ALA A O 1
ATOM 1855 N N . LEU A 1 229 ? -20.084 13.959 20.522 1.00 89.94 229 LEU A N 1
ATOM 1856 C CA . LEU A 1 229 ? -21.499 13.593 20.458 1.00 89.94 229 LEU A CA 1
ATOM 1857 C C . LEU A 1 229 ? -22.362 14.519 21.321 1.00 89.94 229 LEU A C 1
ATOM 1859 O O . LEU A 1 229 ? -23.385 15.005 20.833 1.00 89.94 229 LEU A O 1
ATOM 1863 N N . ILE A 1 230 ? -21.937 14.819 22.551 1.00 88.00 230 ILE A N 1
ATOM 1864 C CA . ILE A 1 230 ? -22.634 15.753 23.451 1.00 88.00 230 ILE A CA 1
ATOM 1865 C C . ILE A 1 230 ? -22.713 17.146 22.817 1.00 88.00 230 ILE A C 1
ATOM 1867 O O . ILE A 1 230 ? -23.805 17.701 22.714 1.00 88.00 230 ILE A O 1
ATOM 1871 N N . ALA A 1 231 ? -21.592 17.674 22.316 1.00 86.94 231 ALA A N 1
ATOM 1872 C CA . ALA A 1 231 ? -21.555 18.981 21.659 1.00 86.94 231 ALA A CA 1
ATOM 1873 C C . ALA A 1 231 ? -22.496 19.049 20.442 1.00 86.94 231 ALA A C 1
ATOM 1875 O O . ALA A 1 231 ? -23.203 20.033 20.263 1.00 86.94 231 ALA A O 1
ATOM 1876 N N . SER A 1 232 ? -22.571 17.977 19.646 1.00 82.69 232 SER A N 1
ATOM 1877 C CA . SER A 1 232 ? -23.474 17.899 18.486 1.00 82.69 232 SER A CA 1
ATOM 1878 C C . SER A 1 232 ? -24.956 17.708 18.838 1.00 82.69 232 SER A C 1
ATOM 1880 O O . SER A 1 232 ? -25.815 17.819 17.964 1.00 82.69 232 SER A O 1
ATOM 1882 N N . SER A 1 233 ? -25.270 17.369 20.092 1.00 74.25 233 SER A N 1
ATOM 1883 C CA . SER A 1 233 ? -26.640 17.073 20.526 1.00 74.25 233 SER A CA 1
ATOM 1884 C C . SER A 1 233 ? -27.421 18.325 20.933 1.00 74.25 233 SER A C 1
ATOM 1886 O O . SER A 1 233 ? -28.645 18.294 20.870 1.00 74.25 233 SER A O 1
ATOM 1888 N N . GLY A 1 234 ? -26.743 19.426 21.284 1.00 63.59 234 GLY A N 1
ATOM 1889 C CA . GLY A 1 234 ? -27.388 20.696 21.651 1.00 63.59 234 GLY A CA 1
ATOM 1890 C C . GLY A 1 234 ? -28.193 21.351 20.519 1.00 63.59 234 GLY A C 1
ATOM 1891 O O . GLY A 1 234 ? -29.151 22.062 20.796 1.00 63.59 234 GLY A O 1
ATOM 1892 N N . ASP A 1 235 ? -27.860 21.045 19.262 1.00 61.19 235 ASP A N 1
ATOM 1893 C CA . ASP A 1 235 ? -28.501 21.612 18.063 1.00 61.19 235 ASP A CA 1
ATOM 1894 C C . ASP A 1 235 ? -29.624 20.731 17.476 1.00 61.19 235 ASP A C 1
ATOM 1896 O O . ASP A 1 235 ? -30.176 21.033 16.415 1.00 61.19 235 ASP A O 1
ATOM 1900 N N . ARG A 1 236 ? -29.970 19.600 18.110 1.00 64.38 236 ARG A N 1
ATOM 1901 C CA . ARG A 1 236 ? -30.948 18.646 17.559 1.00 64.38 236 ARG A CA 1
ATOM 1902 C C . ARG A 1 236 ? -32.352 18.862 18.129 1.00 64.38 236 ARG A C 1
ATOM 1904 O O . ARG A 1 236 ? -32.547 18.854 19.336 1.00 64.38 236 ARG A O 1
ATOM 1911 N N . GLN A 1 237 ? -33.352 18.921 17.243 1.00 68.94 237 GLN A N 1
ATOM 1912 C CA . GLN A 1 237 ? -34.778 18.821 17.607 1.00 68.94 237 GLN A CA 1
ATOM 1913 C C . GLN A 1 237 ? -35.174 17.424 18.130 1.00 68.94 237 GLN A C 1
ATOM 1915 O O . GLN A 1 237 ? -36.210 17.275 18.774 1.00 68.94 237 GLN A O 1
ATOM 1920 N N . ASP A 1 238 ? -34.370 16.394 17.850 1.00 80.94 238 ASP A N 1
ATOM 1921 C CA . ASP A 1 238 ? -34.652 15.015 18.254 1.00 80.94 238 ASP A CA 1
ATOM 1922 C C . ASP A 1 238 ? -34.288 14.756 19.724 1.00 80.94 238 ASP A C 1
ATOM 1924 O O . ASP A 1 238 ? -33.196 15.106 20.177 1.00 80.94 238 ASP A O 1
ATOM 1928 N N . ARG A 1 239 ? -35.144 14.022 20.448 1.00 85.38 239 ARG A N 1
ATOM 1929 C CA . ARG A 1 239 ? -34.852 13.559 21.811 1.00 85.38 239 ARG A CA 1
ATOM 1930 C C . ARG A 1 239 ? -33.835 12.415 21.764 1.00 85.38 239 ARG A C 1
ATOM 1932 O O . ARG A 1 239 ? -34.206 11.257 21.555 1.00 85.38 239 ARG A O 1
ATOM 1939 N N . ALA A 1 240 ? -32.562 12.745 21.970 1.00 88.81 240 ALA A N 1
ATOM 1940 C CA . ALA A 1 240 ? -31.461 11.787 22.003 1.00 88.81 240 ALA A CA 1
ATOM 1941 C C . ALA A 1 240 ? -30.970 11.500 23.435 1.00 88.81 240 ALA A C 1
ATOM 1943 O O . ALA A 1 240 ? -30.889 12.400 24.265 1.00 88.81 240 ALA A O 1
ATOM 1944 N N . GLU A 1 241 ? -30.613 10.247 23.714 1.00 90.94 241 GLU A N 1
ATOM 1945 C CA . GLU A 1 241 ? -29.994 9.799 24.966 1.00 90.94 241 GLU A CA 1
ATOM 1946 C C . GLU A 1 241 ? -28.683 9.071 24.650 1.00 90.94 241 GLU A C 1
ATOM 1948 O O . GLU A 1 241 ? -28.662 8.116 23.870 1.00 90.94 241 GLU A O 1
ATOM 1953 N N . LEU A 1 242 ? -27.592 9.522 25.272 1.00 92.44 242 LEU A N 1
ATOM 1954 C CA . LEU A 1 242 ? -26.279 8.891 25.189 1.00 92.44 242 LEU A CA 1
ATOM 1955 C C . LEU A 1 242 ? -25.998 8.110 26.477 1.00 92.44 242 LEU A C 1
ATOM 1957 O O . LEU A 1 242 ? -26.059 8.667 27.571 1.00 92.44 242 LEU A O 1
ATOM 1961 N N . ARG A 1 243 ? -25.646 6.830 26.347 1.00 93.12 243 ARG A N 1
ATOM 1962 C CA . ARG A 1 243 ? -25.204 5.973 27.456 1.00 93.12 243 ARG A CA 1
ATOM 1963 C C . ARG A 1 243 ? -23.793 5.477 27.168 1.00 93.12 243 ARG A C 1
ATOM 1965 O O . ARG A 1 243 ? -23.541 4.965 26.080 1.00 93.12 243 ARG A O 1
ATOM 1972 N N . VAL A 1 244 ? -22.895 5.594 28.142 1.00 93.81 244 VAL A N 1
ATOM 1973 C CA . VAL A 1 244 ? -21.465 5.276 27.990 1.00 93.81 244 VAL A CA 1
ATOM 1974 C C . VAL A 1 244 ? -21.077 4.176 28.969 1.00 93.81 244 VAL A C 1
ATOM 1976 O O . VAL A 1 244 ? -21.339 4.313 30.161 1.00 93.81 244 VAL A O 1
ATOM 1979 N N . ASN A 1 245 ? -20.471 3.086 28.490 1.00 92.31 245 ASN A N 1
ATOM 1980 C CA . ASN A 1 245 ? -20.035 1.944 29.313 1.00 92.31 245 ASN A CA 1
ATOM 1981 C C . ASN A 1 245 ? -21.140 1.318 30.194 1.00 92.31 245 ASN A C 1
ATOM 1983 O O . ASN A 1 245 ? -20.878 0.764 31.266 1.00 92.31 245 ASN A O 1
ATOM 1987 N N . GLN A 1 246 ? -22.395 1.386 29.747 1.00 91.06 246 GLN A N 1
ATOM 1988 C CA . GLN A 1 246 ? -23.551 0.850 30.472 1.00 91.06 246 GLN A CA 1
ATOM 1989 C C . GLN A 1 246 ? -24.073 -0.427 29.825 1.00 91.06 246 GLN A C 1
ATOM 1991 O O . GLN A 1 246 ? -23.869 -0.667 28.638 1.00 91.06 246 GLN A O 1
ATOM 1996 N N . THR A 1 247 ? -24.784 -1.248 30.597 1.00 90.25 247 THR A N 1
ATOM 1997 C CA . THR A 1 247 ? -25.520 -2.393 30.055 1.00 90.25 247 THR A CA 1
ATOM 1998 C C . THR A 1 247 ? -26.673 -1.934 29.170 1.00 90.25 247 THR A C 1
ATOM 2000 O O . THR A 1 247 ? -27.185 -0.821 29.313 1.00 90.25 247 THR A O 1
ATOM 2003 N N . VAL A 1 248 ? -27.087 -2.794 28.240 1.00 86.81 248 VAL A N 1
ATOM 2004 C CA . VAL A 1 248 ? -28.288 -2.547 27.433 1.00 86.81 248 VAL A CA 1
ATOM 2005 C C . VAL A 1 248 ? -29.530 -2.792 28.301 1.00 86.81 248 VAL A C 1
ATOM 2007 O O . VAL A 1 248 ? -29.621 -3.862 28.914 1.00 86.81 248 VAL A O 1
ATOM 2010 N N . PRO A 1 249 ? -30.476 -1.838 28.388 1.00 82.81 249 PRO A N 1
ATOM 2011 C CA . PRO A 1 249 ? -31.691 -1.997 29.179 1.00 82.81 249 PRO A CA 1
ATOM 2012 C C . PRO A 1 249 ? -32.490 -3.248 28.793 1.00 82.81 249 PRO A C 1
ATOM 2014 O O . PRO A 1 249 ? -32.628 -3.595 27.618 1.00 82.81 249 PRO A O 1
ATOM 2017 N N . SER A 1 250 ? -33.039 -3.924 29.802 1.00 81.38 250 SER A N 1
ATOM 2018 C CA . SER A 1 250 ? -33.954 -5.066 29.642 1.00 81.38 250 SER A CA 1
ATOM 2019 C C . SER A 1 250 ? -33.378 -6.293 28.917 1.00 81.38 250 SER A C 1
ATOM 2021 O O . SER A 1 250 ? -34.128 -7.212 28.592 1.00 81.38 250 SER A O 1
ATOM 2023 N N . LEU A 1 251 ? -32.063 -6.352 28.669 1.00 80.62 251 LEU A N 1
ATOM 2024 C CA . LEU A 1 251 ? -31.408 -7.538 28.117 1.00 80.62 251 LEU A CA 1
ATOM 2025 C C . LEU A 1 251 ? -31.015 -8.505 29.244 1.00 80.62 251 LEU A C 1
ATOM 2027 O O . LEU A 1 251 ? -30.096 -8.236 30.014 1.00 80.62 251 LEU A O 1
ATOM 2031 N N . ALA A 1 252 ? -31.675 -9.662 29.311 1.00 67.94 252 ALA A N 1
ATOM 2032 C CA . ALA A 1 252 ? -31.333 -10.721 30.261 1.00 67.94 252 ALA A CA 1
ATOM 2033 C C . ALA A 1 252 ? -30.058 -11.486 29.841 1.00 67.94 252 ALA A C 1
ATOM 2035 O O . ALA A 1 252 ? -29.931 -11.908 28.688 1.00 67.94 252 ALA A O 1
ATOM 2036 N N . GLY A 1 253 ? -29.128 -11.734 30.769 1.00 65.44 253 GLY A N 1
ATOM 2037 C CA . GLY A 1 253 ? -27.910 -12.527 30.533 1.00 65.44 253 GLY A CA 1
ATOM 2038 C C . GLY A 1 253 ? -26.613 -11.789 30.890 1.00 65.44 253 GLY A C 1
ATOM 2039 O O . GLY A 1 253 ? -26.664 -10.830 31.659 1.00 65.44 253 GLY A O 1
ATOM 2040 N N . PRO A 1 254 ? -25.445 -12.223 30.363 1.00 65.0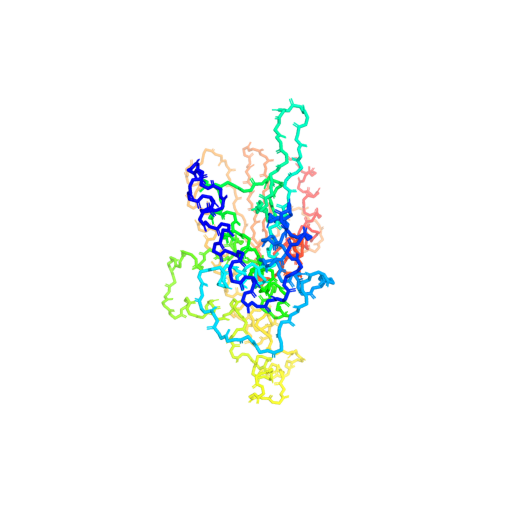0 254 PRO A N 1
ATOM 2041 C CA . PRO A 1 254 ? -24.166 -11.589 30.666 1.00 65.00 254 PRO A CA 1
ATOM 2042 C C . PRO A 1 254 ? -24.237 -10.096 30.360 1.00 65.00 254 PRO A C 1
ATOM 2044 O O . PRO A 1 254 ? -24.645 -9.710 29.263 1.00 65.00 254 PRO A O 1
ATOM 2047 N N . ALA A 1 255 ? -23.844 -9.279 31.337 1.00 73.25 255 ALA A N 1
ATOM 2048 C CA . ALA A 1 255 ? -23.881 -7.824 31.285 1.00 73.25 255 ALA A CA 1
ATOM 2049 C C . ALA A 1 255 ? -22.877 -7.283 30.252 1.00 73.25 255 ALA A C 1
ATOM 2051 O O . ALA A 1 255 ? -21.824 -6.755 30.608 1.00 73.25 255 ALA A O 1
ATOM 2052 N N . LEU A 1 256 ? -23.180 -7.430 28.960 1.00 83.31 256 LEU A N 1
ATOM 2053 C CA . LEU A 1 256 ? -22.451 -6.737 27.908 1.00 83.31 256 LEU A CA 1
ATOM 2054 C C . LEU A 1 256 ? -22.666 -5.237 28.100 1.00 83.31 256 LEU A C 1
ATOM 2056 O O . LEU A 1 256 ? -23.802 -4.767 28.192 1.00 83.31 256 LEU A O 1
ATOM 2060 N N . ARG A 1 257 ? -21.556 -4.506 28.164 1.00 89.69 257 ARG A N 1
ATOM 2061 C CA . ARG A 1 257 ? -21.513 -3.052 28.292 1.00 89.69 257 ARG A CA 1
ATOM 2062 C C . ARG A 1 257 ? -20.857 -2.497 27.031 1.00 89.69 257 ARG A C 1
ATOM 2064 O O . ARG A 1 257 ? -19.631 -2.497 26.975 1.00 89.69 257 ARG A O 1
ATOM 2071 N N . PRO A 1 258 ? -21.636 -2.156 25.989 1.00 92.00 258 PRO A N 1
ATOM 2072 C CA . PRO A 1 258 ? -21.097 -1.427 24.850 1.00 92.00 258 PRO A CA 1
ATOM 2073 C C . PRO A 1 258 ? -20.468 -0.110 25.308 1.00 92.00 258 PRO A C 1
ATOM 2075 O O . PRO A 1 258 ? -20.956 0.503 26.263 1.00 92.00 258 PRO A O 1
ATOM 2078 N N . ASP A 1 259 ? -19.440 0.335 24.590 1.00 94.44 259 ASP A N 1
ATOM 2079 C CA . ASP A 1 259 ? -18.746 1.581 24.915 1.00 94.44 259 ASP A CA 1
ATOM 2080 C C . ASP A 1 259 ? -19.695 2.780 24.785 1.00 94.44 259 ASP A C 1
ATOM 2082 O O . ASP A 1 259 ? -19.735 3.628 25.675 1.00 94.44 259 ASP A O 1
ATOM 2086 N N . LEU A 1 260 ? -20.520 2.815 23.728 1.00 94.50 260 LEU A N 1
ATOM 2087 C CA . LEU A 1 260 ? -21.544 3.840 23.513 1.00 94.50 260 LEU A CA 1
ATOM 2088 C C . LEU A 1 260 ? -22.872 3.228 23.056 1.00 94.50 260 LEU A C 1
ATOM 2090 O O . LEU A 1 260 ? -22.928 2.319 22.223 1.00 94.50 260 LEU A O 1
ATOM 2094 N N . GLN A 1 261 ? -23.963 3.803 23.547 1.00 93.38 261 GLN A N 1
ATOM 2095 C CA . GLN A 1 261 ? -25.313 3.571 23.055 1.00 93.38 261 GLN A CA 1
ATOM 2096 C C . GLN A 1 261 ? -25.975 4.929 22.819 1.00 93.38 261 GLN A C 1
ATOM 2098 O O . GLN A 1 261 ? -26.068 5.733 23.746 1.00 93.38 261 GLN A O 1
ATOM 2103 N N . LEU A 1 262 ? -26.429 5.187 21.595 1.00 92.50 262 LEU A N 1
ATOM 2104 C CA . LEU A 1 262 ? -27.142 6.409 21.230 1.00 92.50 262 LEU A CA 1
ATOM 2105 C C . LEU A 1 262 ? -28.581 6.058 20.857 1.00 92.50 262 LEU A C 1
ATOM 2107 O O . LEU A 1 262 ? -28.829 5.499 19.788 1.00 92.50 262 LEU A O 1
ATOM 2111 N N . TYR A 1 263 ? -29.516 6.400 21.736 1.00 91.69 263 TYR A N 1
ATOM 2112 C CA . TYR A 1 263 ? -30.947 6.241 21.508 1.00 91.69 263 TYR A CA 1
ATOM 2113 C C . TYR A 1 263 ? -31.493 7.539 20.929 1.00 91.69 263 TYR A C 1
ATOM 2115 O O . TYR A 1 263 ? -31.330 8.599 21.525 1.00 91.69 263 TYR A O 1
ATOM 2123 N N . ASN A 1 264 ? -32.154 7.467 19.780 1.00 90.31 264 ASN A N 1
ATOM 2124 C CA . ASN A 1 264 ? -32.976 8.552 19.264 1.00 90.31 264 ASN A CA 1
ATOM 2125 C C . ASN A 1 264 ? -34.439 8.149 19.438 1.00 90.31 264 ASN A C 1
ATOM 2127 O O . ASN A 1 264 ? -34.965 7.334 18.677 1.00 90.31 264 ASN A O 1
ATOM 2131 N N . HIS A 1 265 ? -35.078 8.721 20.455 1.00 89.62 265 HIS A N 1
ATOM 2132 C CA . HIS A 1 265 ? -36.454 8.403 20.832 1.00 89.62 265 HIS A CA 1
ATOM 2133 C C . HIS A 1 265 ? -37.472 8.960 19.829 1.00 89.62 265 HIS A C 1
ATOM 2135 O O . HIS A 1 265 ? -38.531 8.368 19.648 1.00 89.62 265 HIS A O 1
ATOM 2141 N N . THR A 1 266 ? -37.140 10.051 19.128 1.00 88.56 266 THR A N 1
ATOM 2142 C CA . THR A 1 266 ? -37.989 10.628 18.072 1.00 88.56 266 THR A CA 1
ATOM 2143 C C . THR A 1 266 ? -38.051 9.713 16.849 1.00 88.56 266 THR A C 1
ATOM 2145 O O . THR A 1 266 ? -39.129 9.435 16.330 1.00 88.56 266 THR A O 1
ATOM 2148 N N . LYS A 1 267 ? -36.896 9.214 16.396 1.00 88.50 267 LYS A N 1
ATOM 2149 C CA . LYS A 1 267 ? -36.777 8.375 15.191 1.00 88.50 267 LYS A CA 1
ATOM 2150 C C . LYS A 1 267 ? -36.905 6.878 15.463 1.00 88.50 267 LYS A C 1
ATOM 2152 O O . LYS A 1 267 ? -36.916 6.109 14.509 1.00 88.50 267 LYS A O 1
ATOM 2157 N N . LYS A 1 268 ? -36.979 6.472 16.735 1.00 89.75 268 LYS A N 1
ATOM 2158 C CA . LYS A 1 268 ? -36.948 5.069 17.180 1.00 89.75 268 LYS A CA 1
ATOM 2159 C C . LYS A 1 268 ? -35.752 4.305 16.609 1.00 89.75 268 LYS A C 1
ATOM 2161 O O . LYS A 1 268 ? -35.871 3.218 16.062 1.00 89.75 268 LYS A O 1
ATOM 2166 N N . THR A 1 269 ? -34.572 4.911 16.702 1.00 91.38 269 THR A N 1
ATOM 2167 C CA . THR A 1 269 ? -33.326 4.277 16.253 1.00 91.38 269 THR A CA 1
ATOM 2168 C C . THR A 1 269 ? -32.342 4.190 17.398 1.00 91.38 269 THR A C 1
ATOM 2170 O O . THR A 1 269 ? -32.170 5.164 18.134 1.00 91.38 269 THR A O 1
ATOM 2173 N N . VAL A 1 270 ? -31.630 3.071 17.490 1.00 91.69 270 VAL A N 1
ATOM 2174 C CA . VAL A 1 270 ? -30.553 2.880 18.463 1.00 91.69 270 VAL A CA 1
ATOM 2175 C C . VAL A 1 270 ? -29.262 2.555 17.727 1.00 91.69 270 VAL A C 1
ATOM 2177 O O . VAL A 1 270 ? -29.209 1.609 16.943 1.00 91.69 270 VAL A O 1
ATOM 2180 N N . ALA A 1 271 ? -28.209 3.325 17.991 1.00 92.62 271 ALA A N 1
ATOM 2181 C CA . ALA A 1 271 ? -26.860 2.997 17.550 1.00 92.62 271 ALA A CA 1
ATOM 2182 C C . ALA A 1 271 ? -26.068 2.422 18.727 1.00 92.62 271 ALA A C 1
ATOM 2184 O O . ALA A 1 271 ? -25.858 3.097 19.733 1.00 92.62 271 ALA A O 1
ATOM 2185 N N . VAL A 1 272 ? -25.616 1.176 18.587 1.00 92.38 272 VAL A N 1
ATOM 2186 C CA . VAL A 1 272 ? -24.708 0.525 19.536 1.00 92.38 272 VAL A CA 1
ATOM 2187 C C . VAL A 1 272 ? -23.316 0.540 18.931 1.00 92.38 272 VAL A C 1
ATOM 2189 O O . VAL A 1 272 ? -23.099 -0.016 17.854 1.00 92.38 272 VAL A O 1
ATOM 2192 N N . VAL A 1 273 ? -22.385 1.195 19.614 1.00 92.81 273 VAL A N 1
ATOM 2193 C CA . VAL A 1 273 ? -21.025 1.407 19.127 1.00 92.81 273 VAL A CA 1
ATOM 2194 C C . VAL A 1 273 ? -20.048 0.863 20.156 1.00 92.81 273 VAL A C 1
ATOM 2196 O O . VAL A 1 273 ? -20.168 1.102 21.355 1.00 92.81 273 VAL A O 1
ATOM 2199 N N . ASP A 1 274 ? -19.070 0.119 19.666 1.00 93.06 274 ASP A N 1
ATOM 2200 C CA . ASP A 1 274 ? -17.953 -0.376 20.452 1.00 93.06 274 ASP A CA 1
ATOM 2201 C C . ASP A 1 274 ? -16.669 0.072 19.754 1.00 93.06 274 ASP A C 1
ATOM 2203 O O . ASP A 1 274 ? -16.500 -0.116 18.543 1.00 93.06 274 ASP A O 1
ATOM 2207 N N . LEU A 1 275 ? -15.816 0.753 20.511 1.00 93.06 275 LEU A N 1
ATOM 2208 C CA . LEU A 1 275 ? -14.559 1.300 20.051 1.00 93.06 275 LEU A CA 1
ATOM 2209 C C . LEU A 1 275 ? -13.487 0.218 20.146 1.00 93.06 275 LEU A C 1
ATOM 2211 O O . LEU A 1 275 ? -13.244 -0.392 21.188 1.00 93.06 275 LEU A O 1
ATOM 2215 N N . ALA A 1 276 ? -12.767 0.034 19.047 1.00 90.12 276 ALA A N 1
ATOM 2216 C CA . ALA A 1 276 ? -11.572 -0.782 19.029 1.00 90.12 276 ALA A CA 1
ATOM 2217 C C . ALA A 1 276 ? -10.371 0.038 18.566 1.00 90.12 276 ALA A C 1
ATOM 2219 O O . ALA A 1 276 ? -10.401 0.663 17.507 1.00 90.12 276 ALA A O 1
ATOM 2220 N N . VAL A 1 277 ? -9.290 -0.026 19.341 1.00 88.56 277 VAL A N 1
ATOM 2221 C CA . VAL A 1 277 ? -7.977 0.487 18.947 1.00 88.56 277 VAL A CA 1
ATOM 2222 C C . VAL A 1 277 ? -7.137 -0.712 18.522 1.00 88.56 277 VAL A C 1
ATOM 2224 O O . VAL A 1 277 ? -6.739 -1.531 19.350 1.00 88.56 277 VAL A O 1
ATOM 2227 N N . ALA A 1 278 ? -6.909 -0.837 17.219 1.00 84.69 278 ALA A N 1
ATOM 2228 C CA . ALA A 1 278 ? -6.252 -1.983 16.601 1.00 84.69 278 ALA A CA 1
ATOM 2229 C C . ALA A 1 278 ? -4.903 -1.608 15.994 1.00 84.69 278 ALA A C 1
ATOM 2231 O O . ALA A 1 278 ? -4.725 -0.482 15.525 1.00 84.69 278 ALA A O 1
ATOM 2232 N N . PHE A 1 279 ? -3.991 -2.577 15.926 1.00 84.88 279 PHE A N 1
ATOM 2233 C CA . PHE A 1 279 ? -2.807 -2.437 15.093 1.00 84.88 279 PHE A CA 1
ATOM 2234 C C . PHE A 1 279 ? -3.218 -2.588 13.628 1.00 84.88 279 PHE A C 1
ATOM 2236 O O . PHE A 1 279 ? -3.792 -3.605 13.231 1.00 84.88 279 PHE A O 1
ATOM 2243 N N . GLU A 1 280 ? -2.952 -1.566 12.822 1.00 82.12 280 GLU A N 1
ATOM 2244 C CA . GLU A 1 280 ? -3.326 -1.565 11.413 1.00 82.12 280 GLU A CA 1
ATOM 2245 C C . GLU A 1 280 ? -2.248 -2.274 10.580 1.00 82.12 280 GLU A C 1
ATOM 2247 O O . GLU A 1 280 ? -1.261 -1.678 10.142 1.00 82.12 280 GLU A O 1
ATOM 2252 N N . GLU A 1 281 ? -2.464 -3.568 10.360 1.00 84.19 281 GLU A N 1
ATOM 2253 C CA . GLU A 1 281 ? -1.748 -4.383 9.381 1.00 84.19 281 GLU A CA 1
ATOM 2254 C C . GLU A 1 281 ? -2.721 -4.982 8.365 1.00 84.19 281 GLU A C 1
ATOM 2256 O O . GLU A 1 281 ? -3.898 -5.189 8.670 1.00 84.19 281 GLU A O 1
ATOM 2261 N N . GLN A 1 282 ? -2.229 -5.273 7.161 1.00 87.12 282 GLN A N 1
ATOM 2262 C CA . GLN A 1 282 ? -3.007 -5.928 6.120 1.00 87.12 282 GLN A CA 1
ATOM 2263 C C . GLN A 1 282 ? -2.193 -7.066 5.503 1.00 87.12 282 GLN A C 1
ATOM 2265 O O . GLN A 1 282 ? -1.157 -6.853 4.873 1.00 87.12 282 GLN A O 1
ATOM 2270 N N . ALA A 1 283 ? -2.648 -8.299 5.732 1.00 84.50 283 ALA A N 1
ATOM 2271 C CA . ALA A 1 283 ? -1.893 -9.495 5.365 1.00 84.50 283 ALA A CA 1
ATOM 2272 C C . ALA A 1 283 ? -1.885 -9.765 3.851 1.00 84.50 283 ALA A C 1
ATOM 2274 O O . ALA A 1 283 ? -0.939 -10.366 3.345 1.00 84.50 283 ALA A O 1
ATOM 2275 N N . SER A 1 284 ? -2.915 -9.319 3.129 1.00 86.69 284 SER A N 1
ATOM 2276 C CA . SER A 1 284 ? -3.082 -9.548 1.691 1.00 86.69 284 SER A CA 1
ATOM 2277 C C . SER A 1 284 ? -3.820 -8.389 1.023 1.00 86.69 284 SER A C 1
ATOM 2279 O O . SER A 1 284 ? -4.291 -7.481 1.699 1.00 86.69 284 SER A O 1
ATOM 2281 N N . ASP A 1 285 ? -3.954 -8.411 -0.297 1.00 83.75 285 ASP A N 1
ATOM 2282 C CA . ASP A 1 285 ? -4.636 -7.334 -1.025 1.00 83.75 285 ASP A CA 1
ATOM 2283 C C . ASP A 1 285 ? -6.164 -7.325 -0.779 1.00 83.75 285 ASP A C 1
ATOM 2285 O O . ASP A 1 285 ? -6.829 -6.345 -1.107 1.00 83.75 285 ASP A O 1
ATOM 2289 N N . ASP A 1 286 ? -6.712 -8.367 -0.138 1.00 87.38 286 ASP A N 1
ATOM 2290 C CA . ASP A 1 286 ? -8.097 -8.414 0.342 1.00 87.38 286 ASP A CA 1
ATOM 2291 C C . ASP A 1 286 ? -8.320 -7.418 1.505 1.00 87.38 286 ASP A C 1
ATOM 2293 O O . ASP A 1 286 ? -7.654 -7.546 2.545 1.00 87.38 286 ASP A O 1
ATOM 2297 N N . PRO A 1 287 ? -9.256 -6.452 1.386 1.00 81.94 287 PRO A N 1
ATOM 2298 C CA . PRO A 1 287 ? -9.603 -5.520 2.463 1.00 81.94 287 PRO A CA 1
ATOM 2299 C C . PRO A 1 287 ? -10.020 -6.194 3.782 1.00 81.94 287 PRO A C 1
ATOM 2301 O O . PRO A 1 287 ? -9.725 -5.667 4.863 1.00 81.94 287 PRO A O 1
ATOM 2304 N N . GLU A 1 288 ? -10.645 -7.375 3.723 1.00 86.38 288 GLU A N 1
ATOM 2305 C CA . GLU A 1 288 ? -11.072 -8.134 4.911 1.00 86.38 288 GLU A CA 1
ATOM 2306 C C . GLU A 1 288 ? -9.883 -8.730 5.682 1.00 86.38 288 GLU A C 1
ATOM 2308 O O . GLU A 1 288 ? -9.985 -9.055 6.868 1.00 86.38 288 GLU A O 1
ATOM 2313 N N . SER A 1 289 ? -8.706 -8.802 5.051 1.00 85.31 289 SER A N 1
ATOM 2314 C CA . SER A 1 289 ? -7.469 -9.229 5.710 1.00 85.31 289 SER A CA 1
ATOM 2315 C C . SER A 1 289 ? -6.852 -8.157 6.618 1.00 85.31 289 SER A C 1
ATOM 2317 O O . SER A 1 289 ? -5.860 -8.432 7.299 1.00 85.31 289 SER A O 1
ATOM 2319 N N . SER A 1 290 ? -7.419 -6.944 6.646 1.00 87.56 290 SER A N 1
ATOM 2320 C CA . SER A 1 290 ? -6.958 -5.873 7.530 1.00 87.56 290 SER A CA 1
ATOM 2321 C C . SER A 1 290 ? -7.304 -6.142 9.001 1.00 87.56 290 SER A C 1
ATOM 2323 O O . SER A 1 290 ? -8.370 -6.663 9.339 1.00 87.56 290 SER A O 1
ATOM 2325 N N . GLY A 1 291 ? -6.414 -5.738 9.913 1.00 84.38 291 GLY A N 1
ATOM 2326 C CA . GLY A 1 291 ? -6.644 -5.850 11.359 1.00 84.38 291 GLY A CA 1
ATOM 2327 C C . GLY A 1 291 ? -7.914 -5.121 11.820 1.00 84.38 291 GLY A C 1
ATOM 2328 O O . GLY A 1 291 ? -8.647 -5.626 12.673 1.00 84.38 291 GLY A O 1
ATOM 2329 N N . LEU A 1 292 ? -8.221 -3.976 11.198 1.00 86.31 292 LEU A N 1
ATOM 2330 C CA . LEU A 1 292 ? -9.439 -3.204 11.455 1.00 86.31 292 LEU A CA 1
ATOM 2331 C C . LEU A 1 292 ? -10.704 -3.966 11.035 1.00 86.31 292 LEU A C 1
ATOM 2333 O O . LEU A 1 292 ? -11.637 -4.056 11.834 1.00 86.31 292 LEU A O 1
ATOM 2337 N N . ALA A 1 293 ? -10.729 -4.556 9.832 1.00 88.00 293 ALA A N 1
ATOM 2338 C CA . ALA A 1 293 ? -11.871 -5.343 9.361 1.00 88.00 293 ALA A CA 1
ATOM 2339 C C . ALA A 1 293 ? -12.118 -6.567 10.254 1.00 88.00 293 ALA A C 1
ATOM 2341 O O . ALA A 1 293 ? -13.239 -6.785 10.717 1.00 88.00 293 ALA A O 1
ATOM 2342 N N . ARG A 1 294 ? -11.054 -7.301 10.607 1.00 88.50 294 ARG A N 1
ATOM 2343 C CA . ARG A 1 294 ? -11.133 -8.469 11.500 1.00 88.50 294 ARG A CA 1
ATOM 2344 C C . ARG A 1 294 ? -11.737 -8.129 12.860 1.00 88.50 294 ARG A C 1
ATOM 2346 O O . ARG A 1 294 ? -12.604 -8.852 13.352 1.00 88.50 294 ARG A O 1
ATOM 2353 N N . ILE A 1 295 ? -11.296 -7.034 13.479 1.00 90.12 295 ILE A N 1
ATOM 2354 C CA . ILE A 1 295 ? -11.819 -6.626 14.787 1.00 90.12 295 ILE A CA 1
ATOM 2355 C C . ILE A 1 295 ? -13.253 -6.109 14.664 1.00 90.12 295 ILE A C 1
ATOM 2357 O O . ILE A 1 295 ? -14.087 -6.463 15.497 1.00 90.12 295 ILE A O 1
ATOM 2361 N N . ALA A 1 296 ? -13.580 -5.359 13.610 1.00 90.75 296 ALA A N 1
ATOM 2362 C CA . ALA A 1 296 ? -14.951 -4.934 13.350 1.00 90.75 296 ALA A CA 1
ATOM 2363 C C . ALA A 1 296 ? -15.898 -6.137 13.185 1.00 90.75 296 ALA A C 1
ATOM 2365 O O . ALA A 1 296 ? -16.964 -6.163 13.800 1.00 90.75 296 ALA A O 1
ATOM 2366 N N . ALA A 1 297 ? -15.499 -7.163 12.427 1.00 91.88 297 ALA A N 1
ATOM 2367 C CA . ALA A 1 297 ? -16.261 -8.401 12.266 1.00 91.88 297 ALA A CA 1
ATOM 2368 C C . ALA A 1 297 ? -16.440 -9.143 13.602 1.00 91.88 297 ALA A C 1
ATOM 2370 O O . ALA A 1 297 ? -17.557 -9.526 13.956 1.00 91.88 297 ALA A O 1
ATOM 2371 N N . HIS A 1 298 ? -15.368 -9.271 14.391 1.00 92.19 298 HIS A N 1
ATOM 2372 C CA . HIS A 1 298 ? -15.428 -9.887 15.717 1.00 92.19 298 HIS A CA 1
ATOM 2373 C C . HIS A 1 298 ? -16.388 -9.144 16.662 1.00 92.19 298 HIS A C 1
ATOM 2375 O O . HIS A 1 298 ? -17.211 -9.768 17.335 1.00 92.19 298 HIS A O 1
ATOM 2381 N N . LYS A 1 299 ? -16.334 -7.806 16.695 1.00 92.44 299 LYS A N 1
ATOM 2382 C CA . LYS A 1 299 ? -17.231 -6.986 17.521 1.00 92.44 299 LYS A CA 1
ATOM 2383 C C . LYS A 1 299 ? -18.678 -7.055 17.024 1.00 92.44 299 LYS A C 1
ATOM 2385 O O . LYS A 1 299 ? -19.576 -7.201 17.847 1.00 92.44 299 LYS A O 1
ATOM 2390 N N . ARG A 1 300 ? -18.924 -7.048 15.707 1.00 92.75 300 ARG A N 1
ATOM 2391 C CA . ARG A 1 300 ? -20.270 -7.275 15.143 1.00 92.75 300 ARG A CA 1
ATOM 2392 C C . ARG A 1 300 ? -20.854 -8.602 15.624 1.00 92.75 300 ARG A C 1
ATOM 2394 O O . ARG A 1 300 ? -21.971 -8.611 16.126 1.00 92.75 300 ARG A O 1
ATOM 2401 N N . ALA A 1 301 ? -20.079 -9.686 15.560 1.00 92.25 301 ALA A N 1
ATOM 2402 C CA . ALA A 1 301 ? -20.509 -10.989 16.064 1.00 92.25 301 ALA A CA 1
ATOM 2403 C C . ALA A 1 301 ? -20.787 -10.962 17.581 1.00 92.25 301 ALA A C 1
ATOM 2405 O O . ALA A 1 301 ? -21.815 -11.466 18.028 1.00 92.25 301 ALA A O 1
ATOM 2406 N N . LYS A 1 302 ? -19.917 -10.313 18.372 1.00 90.38 302 LYS A N 1
ATOM 2407 C CA . LYS A 1 302 ? -20.091 -10.146 19.828 1.00 90.38 302 LYS A CA 1
ATOM 2408 C C . LYS A 1 302 ? -21.409 -9.443 20.186 1.00 90.38 302 LYS A C 1
ATOM 2410 O O . LYS A 1 302 ? -22.066 -9.836 21.148 1.00 90.38 302 LYS A O 1
ATOM 2415 N N . TYR A 1 303 ? -21.785 -8.406 19.438 1.00 91.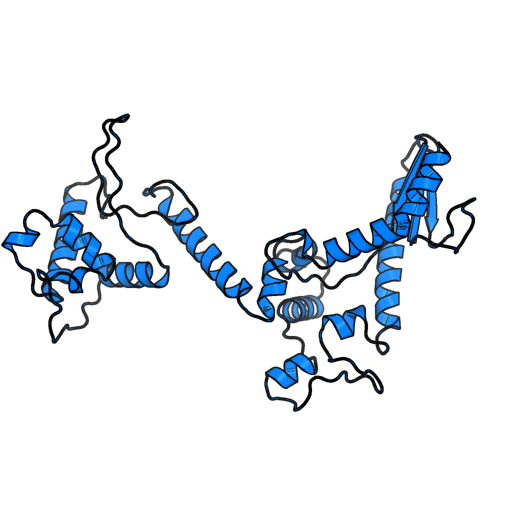50 303 TYR A N 1
ATOM 2416 C CA . TYR A 1 303 ? -22.957 -7.570 19.726 1.00 91.50 303 TYR A CA 1
ATOM 2417 C C . TYR A 1 303 ? -24.223 -7.963 18.952 1.00 91.50 303 TYR A C 1
ATOM 2419 O O . TYR A 1 303 ? -25.266 -7.335 19.136 1.00 91.50 303 TYR A O 1
ATOM 2427 N N . ASP A 1 304 ? -24.188 -9.031 18.153 1.00 90.62 304 ASP A N 1
ATOM 2428 C CA . ASP A 1 304 ? -25.328 -9.451 17.330 1.00 90.62 304 ASP A CA 1
ATOM 2429 C C . ASP A 1 304 ? -26.578 -9.767 18.173 1.00 90.62 304 ASP A C 1
ATOM 2431 O O . ASP A 1 304 ? -27.701 -9.403 17.825 1.00 90.62 304 ASP A O 1
ATOM 2435 N N . ARG A 1 305 ? -26.390 -10.343 19.370 1.00 89.38 305 ARG A N 1
ATOM 2436 C CA . ARG A 1 305 ? -27.488 -10.578 20.323 1.00 89.38 305 ARG A CA 1
ATOM 2437 C C . ARG A 1 305 ? -28.145 -9.280 20.805 1.00 89.38 305 ARG A C 1
ATOM 2439 O O . ARG A 1 305 ? -29.361 -9.258 20.985 1.00 89.38 305 ARG A O 1
ATOM 2446 N N . ILE A 1 306 ? -27.357 -8.225 21.023 1.00 89.81 306 ILE A N 1
ATOM 2447 C CA . ILE A 1 306 ? -27.865 -6.906 21.424 1.00 89.81 306 ILE A CA 1
ATOM 2448 C C . ILE A 1 306 ? -28.679 -6.296 20.287 1.00 89.81 306 ILE A C 1
ATOM 2450 O O . ILE A 1 306 ? -29.789 -5.831 20.529 1.00 89.81 306 ILE A O 1
ATOM 2454 N N . LYS A 1 307 ? -28.173 -6.370 19.051 1.00 90.00 307 LYS A N 1
ATOM 2455 C CA . LYS A 1 307 ? -28.893 -5.902 17.864 1.00 90.00 307 LYS A CA 1
ATOM 2456 C C . LYS A 1 307 ? -30.277 -6.558 17.760 1.00 90.00 307 LYS A C 1
ATOM 2458 O O . LYS A 1 307 ? -31.280 -5.856 17.782 1.00 90.00 307 LYS A O 1
ATOM 2463 N N . ARG A 1 308 ? -30.338 -7.896 17.791 1.00 89.94 308 ARG A N 1
ATOM 2464 C CA . ARG A 1 308 ? -31.606 -8.655 17.736 1.00 89.94 308 ARG A CA 1
ATOM 2465 C C . ARG A 1 308 ? -32.541 -8.382 18.917 1.00 89.94 308 ARG A C 1
ATOM 2467 O O . ARG A 1 308 ? -33.736 -8.651 18.837 1.00 89.94 308 ARG A O 1
ATOM 2474 N N . HIS A 1 309 ? -32.005 -7.994 20.074 1.00 89.69 309 HIS A N 1
ATOM 2475 C CA . HIS A 1 309 ? -32.811 -7.622 21.241 1.00 89.69 309 HIS A CA 1
ATOM 2476 C C . HIS A 1 309 ? -33.473 -6.264 21.041 1.00 89.69 309 HIS A C 1
ATOM 2478 O O . HIS A 1 309 ? -34.680 -6.163 21.219 1.00 89.69 309 HIS A O 1
ATOM 2484 N N . LEU A 1 310 ? -32.705 -5.262 20.615 1.00 88.94 310 LEU A N 1
ATOM 2485 C CA . LEU A 1 310 ? -33.213 -3.917 20.358 1.00 88.94 310 LEU A CA 1
ATOM 2486 C C . LEU A 1 310 ? -34.209 -3.903 19.190 1.00 88.94 310 LEU A C 1
ATOM 2488 O O . LEU A 1 310 ? -35.270 -3.317 19.325 1.00 88.94 310 LEU A O 1
ATOM 2492 N N . GLU A 1 311 ? -33.948 -4.644 18.107 1.00 89.25 311 GLU A N 1
ATOM 2493 C CA . GLU A 1 311 ? -34.887 -4.777 16.975 1.00 89.25 311 GLU A CA 1
ATOM 2494 C C . GLU A 1 311 ? -36.248 -5.366 17.384 1.00 89.25 311 GLU A C 1
ATOM 2496 O O . GLU A 1 311 ? -37.271 -5.050 16.784 1.00 89.25 311 GLU A O 1
ATOM 2501 N N . ARG A 1 312 ? -36.286 -6.211 18.425 1.00 87.50 312 ARG A N 1
ATOM 2502 C CA . ARG A 1 312 ? -37.540 -6.762 18.967 1.00 87.50 312 ARG A CA 1
ATOM 2503 C C . ARG A 1 312 ? -38.319 -5.766 19.827 1.00 87.50 312 ARG A C 1
ATOM 2505 O O . ARG A 1 312 ? -39.489 -6.018 20.096 1.00 87.50 312 ARG A O 1
ATOM 2512 N N . GLN A 1 313 ? -37.690 -4.686 20.285 1.00 83.62 313 GLN A N 1
ATOM 2513 C CA . GLN A 1 313 ? -38.341 -3.655 21.097 1.00 83.62 313 GLN A CA 1
ATOM 2514 C C . GLN A 1 313 ? -39.041 -2.575 20.253 1.00 83.62 313 GLN A C 1
ATOM 2516 O O . GLN A 1 313 ? -39.784 -1.775 20.822 1.00 83.62 313 GLN A O 1
ATOM 2521 N N . GLY A 1 314 ? -38.877 -2.610 18.923 1.00 69.56 314 GLY A N 1
ATOM 2522 C CA . GLY A 1 314 ? -39.420 -1.619 17.983 1.00 69.56 314 GLY A CA 1
ATOM 2523 C C . GLY A 1 314 ? -38.580 -0.353 17.919 1.00 69.56 314 GLY A C 1
ATOM 2524 O O . GLY A 1 314 ? -39.189 0.712 17.662 1.00 69.56 314 GLY A O 1
#

Radius of gyration: 31.14 Å; chains: 1; bounding box: 74×38×80 Å

Sequence (314 aa):
MLHSPDPAIRRIAREQLYQIADARHRLDRPHWQQRRDELCGRFLNFELGMSVHAPAKRRTGDIASLWTDIRKNLKKHGLKLETAPADPASSTPARPLQLRVPHHAEWLDHRNVLRHVKQHMKIKHWQGWCALPDQGKTARAHGGVGSAFLTRPRGLWESDYRFAVAARLNLVDTHSVLQRRHLRTHGRCRQPGCPHEETLPHVLHHCPGTMDAIRGRHDDALKNIERALIASSGDRQDRAELRVNQTVPSLAGPALRPDLQLYNHTKKTVAVVDLAVAFEEQASDDPESSGLARIAAHKRAKYDRIKRHLERQG

Organism: NCBI:txid129364

pLDDT: mean 89.04, std 6.59, range [61.19, 96.56]

Foldseek 3Di:
DCPPPDPVVVVVVLVVLVVLLVLFWVAPCVVCVVVSLVCSQCSLQVNQCVDPRTNTDPDRDPDDDPSVVSSVVCVVLVWGWAWAPQDPVVRRHIRGRWTDAPVDPDTDDPVCVVVVSVVSVVVVVLVVQLPPPQLNQLSLCDVPPVNVCVVPVPPDDPVRSVVVVCLSRQNPPQLVNCCVVVNDVDQCHPDPPGPDGRGSQCCQAPDPVCVVVNVVVQVVVLVVVVVVVVVVVVPDPWDKDKDAQAADPPDPDDRDGQRIWIAGPRVLDIDGHHDDDHDFTANDNDPCSTRVNVVVVVVCVVCVSVVVVSVVVD